Protein AF-A0A2T1F9U5-F1 (afdb_monomer_lite)

Radius of gyration: 25.32 Å; chains: 1; bounding box: 54×62×104 Å

Structure (mmCIF, N/CA/C/O backbone):
data_AF-A0A2T1F9U5-F1
#
_entry.id   AF-A0A2T1F9U5-F1
#
loop_
_atom_site.group_PDB
_atom_site.id
_atom_site.type_symbol
_atom_site.label_atom_id
_atom_site.label_alt_id
_atom_site.label_comp_id
_atom_site.label_asym_id
_atom_site.label_entity_id
_atom_site.label_seq_id
_atom_site.pdbx_PDB_ins_code
_atom_site.Cartn_x
_atom_site.Cartn_y
_atom_site.Cartn_z
_atom_site.occupancy
_atom_site.B_iso_or_equiv
_atom_site.auth_seq_id
_atom_site.auth_comp_id
_atom_site.auth_asym_id
_atom_site.auth_atom_id
_atom_site.pdbx_PDB_model_num
ATOM 1 N N . MET A 1 1 ? 8.114 33.619 -83.289 1.00 42.34 1 MET A N 1
ATOM 2 C CA . MET A 1 1 ? 8.530 32.948 -82.037 1.00 42.34 1 MET A CA 1
ATOM 3 C C . MET A 1 1 ? 7.731 33.560 -80.903 1.00 42.34 1 MET A C 1
ATOM 5 O O . MET A 1 1 ? 7.700 34.779 -80.824 1.00 42.34 1 MET A O 1
ATOM 9 N N . LEU A 1 2 ? 7.035 32.745 -80.107 1.00 37.75 2 LEU A N 1
ATOM 10 C CA . LEU A 1 2 ? 6.284 33.201 -78.929 1.00 37.75 2 LEU A CA 1
ATOM 11 C C . LEU A 1 2 ? 7.230 33.332 -77.724 1.00 37.75 2 LEU A C 1
ATOM 13 O O . LEU A 1 2 ? 8.115 32.490 -77.577 1.00 37.75 2 LEU A O 1
ATOM 17 N N . GLN A 1 3 ? 6.982 34.295 -76.830 1.00 39.53 3 GLN A N 1
ATOM 18 C CA . GLN A 1 3 ? 7.464 34.248 -75.441 1.00 39.53 3 GLN A CA 1
ATOM 19 C C . GLN A 1 3 ? 6.341 34.573 -74.432 1.00 39.53 3 GLN A C 1
ATOM 21 O O . GLN A 1 3 ? 6.018 35.727 -74.173 1.00 39.53 3 GLN A O 1
ATOM 26 N N . GLU A 1 4 ? 5.782 33.494 -73.871 1.00 38.66 4 GLU A N 1
ATOM 27 C CA . GLU A 1 4 ? 5.179 33.347 -72.525 1.00 38.66 4 GLU A CA 1
ATOM 28 C C . GLU A 1 4 ? 6.252 32.606 -71.656 1.00 38.66 4 GLU A C 1
ATOM 30 O O . GLU A 1 4 ? 7.217 32.087 -72.218 1.00 38.66 4 GLU A O 1
ATOM 35 N N . LEU A 1 5 ? 6.217 32.497 -70.320 1.00 40.22 5 LEU A N 1
ATOM 36 C CA . LEU A 1 5 ? 5.102 32.656 -69.387 1.00 40.22 5 LEU A CA 1
ATOM 37 C C . LEU A 1 5 ? 5.359 33.675 -68.253 1.00 40.22 5 LEU A C 1
ATOM 39 O O . LEU A 1 5 ? 6.438 33.687 -67.672 1.00 40.22 5 LEU A O 1
ATOM 43 N N . LYS A 1 6 ? 4.295 34.403 -67.879 1.00 36.16 6 LYS A N 1
ATOM 44 C CA . LYS A 1 6 ? 3.821 34.675 -66.496 1.00 36.16 6 LYS A CA 1
ATOM 45 C C . LYS A 1 6 ? 4.781 35.121 -65.371 1.00 36.16 6 LYS A C 1
ATOM 47 O O . LYS A 1 6 ? 5.701 34.428 -64.948 1.00 36.16 6 LYS A O 1
ATOM 52 N N . THR A 1 7 ? 4.344 36.192 -64.704 1.00 46.19 7 THR A N 1
ATOM 53 C CA . THR A 1 7 ? 4.538 36.466 -63.270 1.00 46.19 7 THR A CA 1
ATOM 54 C C . THR A 1 7 ? 4.325 35.224 -62.393 1.00 46.19 7 THR A C 1
ATOM 56 O O . THR A 1 7 ? 3.292 34.560 -62.482 1.00 46.19 7 THR A O 1
ATOM 59 N N . ILE A 1 8 ? 5.258 34.965 -61.472 1.00 44.09 8 ILE A N 1
ATOM 60 C CA . ILE A 1 8 ? 5.119 33.945 -60.423 1.00 44.09 8 ILE A CA 1
ATOM 61 C C . ILE A 1 8 ? 4.819 34.653 -59.098 1.00 44.09 8 ILE A C 1
ATOM 63 O O . ILE A 1 8 ? 5.684 35.321 -58.534 1.00 44.09 8 ILE A O 1
ATOM 67 N N . SER A 1 9 ? 3.596 34.502 -58.586 1.00 42.81 9 SER A N 1
ATOM 68 C CA . SER A 1 9 ? 3.258 34.914 -57.220 1.00 42.81 9 SER A CA 1
ATOM 69 C C . SER A 1 9 ? 3.804 33.900 -56.218 1.00 42.81 9 SER A C 1
ATOM 71 O O . SER A 1 9 ? 3.461 32.719 -56.269 1.00 42.81 9 SER A O 1
ATOM 73 N N . LEU A 1 10 ? 4.628 34.366 -55.278 1.00 38.31 10 LEU A N 1
ATOM 74 C CA . LEU A 1 10 ? 5.152 33.541 -54.194 1.00 38.31 10 LEU A CA 1
ATOM 75 C C . LEU A 1 10 ? 4.065 33.344 -53.120 1.00 38.31 10 LEU A C 1
ATOM 77 O O . LEU A 1 10 ? 3.792 34.242 -52.327 1.00 38.31 10 LEU A O 1
ATOM 81 N N . ALA A 1 11 ? 3.423 32.175 -53.108 1.00 42.47 11 ALA A N 1
ATOM 82 C CA . ALA A 1 11 ? 2.457 31.802 -52.076 1.00 42.47 11 ALA A CA 1
ATOM 83 C C . ALA A 1 11 ? 3.173 31.126 -50.896 1.00 42.47 11 ALA A C 1
ATOM 85 O O . ALA A 1 11 ? 3.460 29.929 -50.924 1.00 42.47 11 ALA A O 1
ATOM 86 N N . THR A 1 12 ? 3.471 31.895 -49.848 1.00 43.56 12 THR A N 1
ATOM 87 C CA . THR A 1 12 ? 4.127 31.388 -48.635 1.00 43.56 12 THR A CA 1
ATOM 88 C C . THR A 1 12 ? 3.146 30.573 -47.785 1.00 43.56 12 THR A C 1
ATOM 90 O O . THR A 1 12 ? 2.440 31.125 -46.942 1.00 43.56 12 THR A O 1
ATOM 93 N N . LEU A 1 13 ? 3.096 29.249 -47.973 1.00 40.28 13 LEU A N 1
ATOM 94 C CA . LEU A 1 13 ? 2.374 28.364 -47.052 1.00 40.28 13 LEU A CA 1
ATOM 95 C C . LEU A 1 13 ? 3.139 28.243 -45.723 1.00 40.28 13 LEU A C 1
ATOM 97 O O . LEU A 1 13 ? 4.095 27.475 -45.613 1.00 40.28 13 LEU A O 1
ATOM 101 N N . LEU A 1 14 ? 2.672 28.946 -44.686 1.00 41.50 14 LEU A N 1
ATOM 102 C CA . LEU A 1 14 ? 2.988 28.575 -43.305 1.00 41.50 14 LEU A CA 1
ATOM 103 C C . LEU A 1 14 ? 2.252 27.273 -42.965 1.00 41.50 14 LEU A C 1
ATOM 105 O O . LEU A 1 14 ? 1.075 27.283 -42.603 1.00 41.50 14 LEU A O 1
ATOM 109 N N . VAL A 1 15 ? 2.958 26.146 -43.036 1.00 40.22 15 VAL A N 1
ATOM 110 C CA . VAL A 1 15 ? 2.495 24.904 -42.412 1.00 40.22 15 VAL A CA 1
ATOM 111 C C . VAL A 1 15 ? 2.726 25.027 -40.907 1.00 40.22 15 VAL A C 1
ATOM 113 O O . VAL A 1 15 ? 3.800 24.716 -40.394 1.00 40.22 15 VAL A O 1
ATOM 116 N N . LEU A 1 16 ? 1.704 25.506 -40.195 1.00 43.38 16 LEU A N 1
ATOM 117 C CA . LEU A 1 16 ? 1.619 25.426 -38.737 1.00 43.38 16 LEU A CA 1
ATOM 118 C C . LEU A 1 16 ? 1.522 23.950 -38.334 1.00 43.38 16 LEU A C 1
ATOM 120 O O . LEU A 1 16 ? 0.437 23.381 -38.235 1.00 43.38 16 LEU A O 1
ATOM 124 N N . GLY A 1 17 ? 2.681 23.322 -38.132 1.00 40.28 17 GLY A N 1
ATOM 125 C CA . GLY A 1 17 ? 2.773 21.965 -37.612 1.00 40.28 17 GLY A CA 1
ATOM 126 C C . GLY A 1 17 ? 2.166 21.900 -36.216 1.00 40.28 17 GLY A C 1
ATOM 127 O O . GLY A 1 17 ? 2.768 22.362 -35.248 1.00 40.28 17 GLY A O 1
ATOM 128 N N . THR A 1 18 ? 0.974 21.317 -36.103 1.00 45.97 18 THR A N 1
ATOM 129 C CA . THR A 1 18 ? 0.345 21.029 -34.815 1.00 45.97 18 THR A CA 1
ATOM 130 C C . THR A 1 18 ? 1.182 19.988 -34.082 1.00 45.97 18 THR A C 1
ATOM 132 O O . THR A 1 18 ? 1.094 18.795 -34.376 1.00 45.97 18 THR A O 1
ATOM 135 N N . ALA A 1 19 ? 2.001 20.432 -33.130 1.00 40.56 19 ALA A N 1
ATOM 136 C CA . ALA A 1 19 ? 2.727 19.539 -32.242 1.00 40.56 19 ALA A CA 1
ATOM 137 C C . ALA A 1 19 ? 1.722 18.769 -31.371 1.00 40.56 19 ALA A C 1
ATOM 139 O O . ALA A 1 19 ? 1.223 19.278 -30.367 1.00 40.56 19 ALA A O 1
ATOM 140 N N . THR A 1 20 ? 1.408 17.534 -31.760 1.00 38.84 20 THR A N 1
ATOM 141 C CA . THR A 1 20 ? 0.615 16.615 -30.943 1.00 38.84 20 THR A CA 1
ATOM 142 C C . THR A 1 20 ? 1.448 16.190 -29.737 1.00 38.84 20 THR A C 1
ATOM 144 O O . THR A 1 20 ? 2.207 15.220 -29.802 1.00 38.84 20 THR A O 1
ATOM 147 N N . VAL A 1 21 ? 1.326 16.926 -28.630 1.00 41.84 21 VAL A N 1
ATOM 148 C CA . VAL A 1 21 ? 1.941 16.566 -27.347 1.00 41.84 21 VAL A CA 1
ATOM 149 C C . VAL A 1 21 ? 1.193 15.363 -26.767 1.00 41.84 21 VAL A C 1
ATOM 151 O O . VAL A 1 21 ? 0.261 15.494 -25.983 1.00 41.84 21 VAL A O 1
ATOM 154 N N . GLY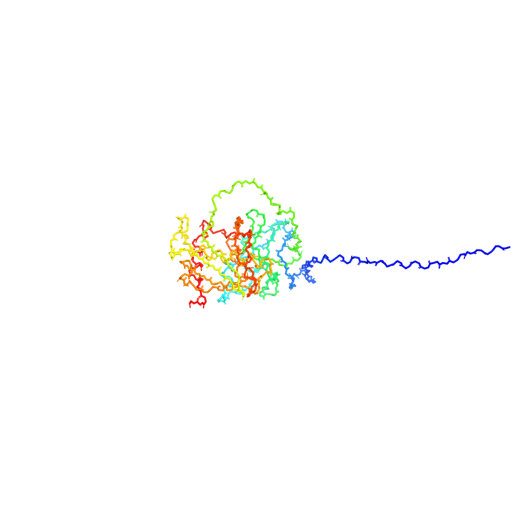 A 1 22 ? 1.607 14.175 -27.202 1.00 37.28 22 GLY A N 1
ATOM 155 C CA . GLY A 1 22 ? 1.119 12.873 -26.750 1.00 37.28 22 GLY A CA 1
ATOM 156 C C . GLY A 1 22 ? 2.271 11.997 -26.266 1.00 37.28 22 GLY A C 1
ATOM 157 O O . GLY A 1 22 ? 2.436 10.878 -26.740 1.00 37.28 22 GLY A O 1
ATOM 158 N N . SER A 1 23 ? 3.113 12.524 -25.372 1.00 36.16 23 SER A N 1
ATOM 159 C CA . SER A 1 23 ? 4.259 11.781 -24.836 1.00 36.16 23 SER A CA 1
ATOM 160 C C . SER A 1 23 ? 3.805 10.780 -23.770 1.00 36.16 23 SER A C 1
ATOM 162 O O . SER A 1 23 ? 3.771 11.084 -22.579 1.00 36.16 23 SER A O 1
ATOM 164 N N . THR A 1 24 ? 3.443 9.567 -24.193 1.00 54.53 24 THR A N 1
ATOM 165 C CA . THR A 1 24 ? 3.377 8.419 -23.280 1.00 54.53 24 THR A CA 1
ATOM 166 C C . THR A 1 24 ? 4.788 8.090 -22.805 1.00 54.53 24 THR A C 1
ATOM 168 O O . THR A 1 24 ? 5.680 7.927 -23.641 1.00 54.53 24 THR A O 1
ATOM 171 N N . ALA A 1 25 ? 4.996 7.954 -21.493 1.00 57.97 25 ALA A N 1
ATOM 172 C CA . ALA A 1 25 ? 6.306 7.606 -20.945 1.00 57.97 25 ALA A CA 1
ATOM 173 C C . ALA A 1 25 ? 6.863 6.321 -21.608 1.00 57.97 25 ALA A C 1
ATOM 175 O O . ALA A 1 25 ? 6.117 5.346 -21.770 1.00 57.97 25 ALA A O 1
ATOM 176 N N . PRO A 1 26 ? 8.147 6.305 -22.020 1.00 70.62 26 PRO A N 1
ATOM 177 C CA . PRO A 1 26 ? 8.728 5.161 -22.710 1.00 70.62 26 PRO A CA 1
ATOM 178 C C . PRO A 1 26 ? 8.803 3.947 -21.778 1.00 70.62 26 PRO A C 1
ATOM 180 O O . PRO A 1 26 ? 9.202 4.061 -20.618 1.00 70.62 26 PRO A O 1
ATOM 183 N N . LEU A 1 27 ? 8.443 2.771 -22.302 1.00 81.19 27 LEU A N 1
ATOM 184 C CA . LEU A 1 27 ? 8.530 1.518 -21.552 1.00 81.19 27 LEU A CA 1
ATOM 185 C C . LEU A 1 27 ? 9.993 1.199 -21.175 1.00 81.19 27 LEU A C 1
ATOM 187 O O . LEU A 1 27 ? 10.905 1.502 -21.954 1.00 81.19 27 LEU A O 1
ATOM 191 N N . PRO A 1 28 ? 10.238 0.533 -20.028 1.00 84.25 28 PRO A N 1
ATOM 192 C CA . PRO A 1 28 ? 11.566 0.059 -19.657 1.00 84.25 28 PRO A CA 1
ATOM 193 C C . PRO A 1 28 ? 12.228 -0.748 -20.776 1.00 84.25 28 PRO A C 1
ATOM 195 O O . PRO A 1 28 ? 11.675 -1.729 -21.269 1.00 84.25 28 PRO A O 1
ATOM 198 N N . SER A 1 29 ? 13.446 -0.364 -21.146 1.00 87.50 29 SER A N 1
ATOM 199 C CA . SER A 1 29 ? 14.277 -1.138 -22.070 1.00 87.50 29 SER A CA 1
ATOM 200 C C . SER A 1 29 ? 15.298 -1.971 -21.286 1.00 87.50 29 SER A C 1
ATOM 202 O O . SER A 1 29 ? 15.837 -1.477 -20.288 1.00 87.50 29 SER A O 1
ATOM 204 N N . PRO A 1 30 ? 15.561 -3.227 -21.686 1.00 90.56 30 PRO A N 1
ATOM 205 C CA . PRO A 1 30 ? 16.617 -4.030 -21.086 1.00 90.56 30 PRO A CA 1
ATOM 206 C C . PRO A 1 30 ? 18.002 -3.535 -21.532 1.00 90.56 30 PRO A C 1
ATOM 208 O O . PRO A 1 30 ? 18.137 -2.847 -22.544 1.00 90.56 30 PRO A O 1
ATOM 211 N N . ASN A 1 31 ? 19.045 -3.910 -20.793 1.00 90.00 31 ASN A N 1
ATOM 212 C CA . ASN A 1 31 ? 20.431 -3.762 -21.242 1.00 90.00 31 ASN A CA 1
ATOM 213 C C . ASN A 1 31 ? 20.842 -4.891 -22.216 1.00 90.00 31 ASN A C 1
ATOM 215 O O . ASN A 1 31 ? 20.053 -5.778 -22.543 1.00 90.00 31 ASN A O 1
ATOM 219 N N . ASN A 1 32 ? 22.113 -4.904 -22.630 1.00 93.75 32 ASN A N 1
ATOM 220 C CA . ASN A 1 32 ? 22.674 -5.906 -23.550 1.00 93.75 32 ASN A CA 1
ATOM 221 C C . ASN A 1 32 ? 22.619 -7.358 -23.023 1.00 93.75 32 ASN A C 1
ATOM 223 O O . ASN A 1 32 ? 22.777 -8.293 -23.801 1.00 93.75 32 ASN A O 1
ATOM 227 N N . GLN A 1 33 ? 22.412 -7.559 -21.719 1.00 94.56 33 GLN A N 1
ATOM 228 C CA . GLN A 1 33 ? 22.238 -8.866 -21.077 1.00 94.56 33 GLN A CA 1
ATOM 229 C C . GLN A 1 33 ? 20.752 -9.264 -20.949 1.00 94.56 33 GLN A C 1
ATOM 231 O O . GLN A 1 33 ? 20.429 -10.265 -20.309 1.00 94.56 33 GLN A O 1
ATOM 236 N N . GLY A 1 34 ? 19.833 -8.479 -21.523 1.00 93.12 34 GLY A N 1
ATOM 237 C CA . GLY A 1 34 ? 18.387 -8.645 -21.371 1.00 93.12 34 GLY A CA 1
ATOM 238 C C . GLY A 1 34 ? 17.841 -8.118 -20.040 1.00 93.12 34 GLY A C 1
ATOM 239 O O . GLY A 1 34 ? 16.649 -8.238 -19.775 1.00 93.12 34 GLY A O 1
ATOM 240 N N . ASP A 1 35 ? 18.674 -7.531 -19.181 1.00 92.62 35 ASP A N 1
ATOM 241 C CA . ASP A 1 35 ? 18.293 -7.158 -17.822 1.00 92.62 35 ASP A CA 1
ATOM 242 C C . ASP A 1 35 ? 17.640 -5.779 -17.749 1.00 92.62 35 ASP A C 1
ATOM 244 O O . AS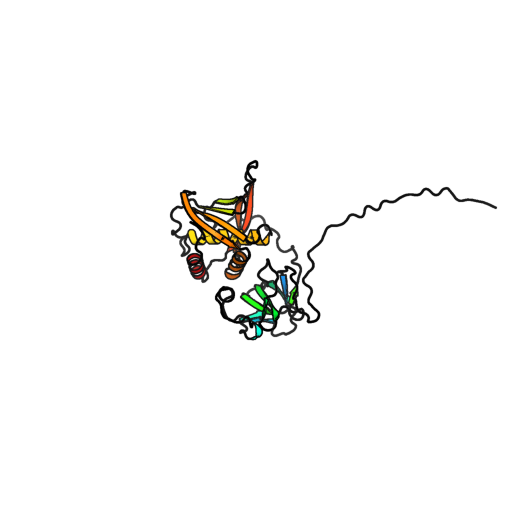P A 1 35 ? 18.217 -4.765 -18.155 1.00 92.62 35 ASP A O 1
ATOM 248 N N . TYR A 1 36 ? 16.454 -5.724 -17.143 1.00 88.56 36 TYR A N 1
ATOM 249 C CA . TYR A 1 36 ? 15.819 -4.465 -16.775 1.00 88.56 36 TYR A CA 1
ATOM 250 C C . TYR A 1 36 ? 16.560 -3.891 -15.564 1.00 88.56 36 TYR A C 1
ATOM 252 O O . TYR A 1 36 ? 16.430 -4.389 -14.454 1.00 88.56 36 TYR A O 1
ATOM 260 N N . ILE A 1 37 ? 17.390 -2.871 -15.792 1.00 78.62 37 ILE A N 1
ATOM 261 C CA . ILE A 1 37 ? 18.200 -2.204 -14.750 1.00 78.62 37 ILE A CA 1
ATOM 262 C C . ILE A 1 37 ? 17.933 -0.698 -14.629 1.00 78.62 37 ILE A C 1
ATOM 264 O O . ILE A 1 37 ? 18.542 -0.029 -13.791 1.00 78.62 37 ILE A O 1
ATOM 268 N N . GLY A 1 38 ? 17.084 -0.153 -15.502 1.00 64.38 38 GLY A N 1
ATOM 269 C CA . GLY A 1 38 ? 16.787 1.275 -15.574 1.00 64.38 38 GLY A CA 1
ATOM 270 C C . GLY A 1 38 ? 15.878 1.759 -14.443 1.00 64.38 38 GLY A C 1
ATOM 271 O O . GLY A 1 38 ? 15.130 0.990 -13.850 1.00 64.38 38 GLY A O 1
ATOM 272 N N . ARG A 1 39 ? 15.899 3.072 -14.187 1.00 56.88 39 ARG A N 1
ATOM 273 C CA . ARG A 1 39 ? 14.998 3.758 -13.239 1.00 56.88 39 ARG A CA 1
ATOM 274 C C . ARG A 1 39 ? 13.668 4.184 -13.886 1.00 56.88 39 ARG A C 1
ATOM 276 O O . ARG A 1 39 ? 13.086 5.189 -13.494 1.00 56.88 39 ARG A O 1
ATOM 283 N N . ALA A 1 40 ? 13.235 3.482 -14.932 1.00 55.41 40 ALA A N 1
ATOM 284 C CA . ALA A 1 40 ? 11.980 3.775 -15.613 1.00 55.41 40 ALA A CA 1
ATOM 285 C C . ALA A 1 40 ? 10.822 3.248 -14.755 1.00 55.41 40 ALA A C 1
ATOM 287 O O . ALA A 1 40 ? 10.625 2.038 -14.658 1.00 55.41 40 ALA A O 1
ATOM 288 N N . TYR A 1 41 ? 10.093 4.163 -14.112 1.00 67.19 41 TYR A N 1
ATOM 289 C CA . TYR A 1 41 ? 8.937 3.858 -13.272 1.00 67.19 41 TYR A CA 1
ATOM 290 C C . TYR A 1 41 ? 7.871 3.122 -14.095 1.00 67.19 41 TYR A C 1
ATOM 292 O O . TYR A 1 41 ? 7.199 3.733 -14.923 1.00 67.19 41 TYR A O 1
ATOM 300 N N . HIS A 1 42 ? 7.733 1.809 -13.894 1.00 76.06 42 HIS A N 1
ATOM 301 C CA . HIS A 1 42 ? 6.783 0.992 -14.644 1.00 76.06 42 HIS A CA 1
ATOM 302 C C . HIS A 1 42 ? 6.235 -0.170 -13.820 1.00 76.06 42 HIS A C 1
ATOM 304 O O . HIS A 1 42 ? 6.998 -0.948 -13.243 1.00 76.06 42 HIS A O 1
ATOM 310 N N . SER A 1 43 ? 4.910 -0.305 -13.810 1.00 76.81 43 SER A N 1
ATOM 311 C CA . SER A 1 43 ? 4.205 -1.246 -12.931 1.00 76.81 43 SER A CA 1
ATOM 312 C C . SER A 1 43 ? 3.625 -2.459 -13.656 1.00 76.81 43 SER A C 1
ATOM 314 O O . SER A 1 43 ? 3.396 -3.471 -13.007 1.00 76.81 43 SER A O 1
ATOM 316 N N . TYR A 1 44 ? 3.386 -2.404 -14.970 1.00 82.38 44 TYR A N 1
ATOM 317 C CA . TYR A 1 44 ? 2.581 -3.413 -15.677 1.00 82.38 44 TYR A CA 1
ATOM 318 C C . TYR A 1 44 ? 3.423 -4.340 -16.549 1.00 82.38 44 TYR A C 1
ATOM 320 O O . TYR A 1 44 ? 4.067 -3.905 -17.504 1.00 82.38 44 TYR A O 1
ATOM 328 N N . TRP A 1 45 ? 3.378 -5.637 -16.271 1.00 88.69 45 TRP A N 1
ATOM 329 C CA . TRP A 1 45 ? 4.256 -6.609 -16.916 1.00 88.69 45 TRP A CA 1
ATOM 330 C C . TRP A 1 45 ? 3.483 -7.836 -17.399 1.00 88.69 45 TRP A C 1
ATOM 332 O O . TRP A 1 45 ? 2.437 -8.194 -16.857 1.00 88.69 45 TRP A O 1
ATOM 342 N N . GLU A 1 46 ? 4.016 -8.485 -18.429 1.00 92.25 46 GLU A N 1
ATOM 343 C CA . GLU A 1 46 ? 3.519 -9.747 -18.976 1.00 92.25 46 GLU A CA 1
ATOM 344 C C . GLU A 1 46 ? 4.656 -10.773 -18.984 1.00 92.25 46 GLU A C 1
ATOM 346 O O . GLU A 1 46 ? 5.777 -10.459 -19.391 1.00 92.25 46 GLU A O 1
ATOM 351 N N . VAL A 1 47 ? 4.379 -11.994 -18.530 1.00 94.94 47 VAL A N 1
ATOM 352 C CA . VAL A 1 47 ? 5.344 -13.100 -18.556 1.00 94.94 47 VAL A CA 1
ATOM 353 C C . VAL A 1 47 ? 5.502 -13.603 -19.986 1.00 94.94 47 VAL A C 1
ATOM 355 O O . VAL A 1 47 ? 4.525 -13.977 -20.634 1.00 94.94 47 VAL A O 1
ATOM 358 N N . VAL A 1 48 ? 6.739 -13.633 -20.473 1.00 96.38 48 VAL A N 1
ATOM 359 C CA . VAL A 1 48 ? 7.109 -14.159 -21.798 1.00 96.38 48 VAL A CA 1
ATOM 360 C C . VAL A 1 48 ? 7.957 -15.426 -21.727 1.00 96.38 48 VAL A C 1
ATOM 362 O O . VAL A 1 48 ? 8.202 -16.016 -22.777 1.00 96.38 48 VAL A O 1
ATOM 365 N N . ASP A 1 49 ? 8.336 -15.852 -20.515 1.00 96.44 49 ASP A N 1
ATOM 366 C CA . ASP A 1 49 ? 9.106 -17.072 -20.244 1.00 96.44 49 ASP A CA 1
ATOM 367 C C . ASP A 1 49 ? 8.591 -18.265 -21.080 1.00 96.44 49 ASP A C 1
ATOM 369 O O . ASP A 1 49 ? 7.410 -18.617 -20.964 1.00 96.44 49 ASP A O 1
ATOM 373 N N . PRO A 1 50 ? 9.433 -18.853 -21.954 1.00 93.62 50 PRO A N 1
ATOM 374 C CA . PRO A 1 50 ? 9.045 -19.967 -22.809 1.00 93.62 50 PRO A CA 1
ATOM 375 C C . PRO A 1 50 ? 9.054 -21.330 -22.095 1.00 93.62 50 PRO A C 1
ATOM 377 O O . PRO A 1 50 ? 8.647 -22.312 -22.716 1.00 93.62 50 PRO A O 1
ATOM 380 N N . ASP A 1 51 ? 9.512 -21.443 -20.838 1.00 95.12 51 ASP A N 1
ATOM 381 C CA . ASP A 1 51 ? 9.468 -22.721 -20.113 1.00 95.12 51 ASP A CA 1
ATOM 382 C C . ASP A 1 51 ? 7.999 -23.140 -19.857 1.00 95.12 51 ASP A C 1
ATOM 384 O O . ASP A 1 51 ? 7.267 -22.431 -19.157 1.00 95.12 51 ASP A O 1
ATOM 388 N N . PRO A 1 52 ? 7.533 -24.312 -20.343 1.00 91.19 52 PRO A N 1
ATOM 389 C CA . PRO A 1 52 ? 6.174 -24.798 -20.076 1.00 91.19 52 PRO A CA 1
ATOM 390 C C . PRO A 1 52 ? 5.877 -25.004 -18.576 1.00 91.19 52 PRO A C 1
ATOM 392 O O . PRO A 1 52 ? 4.713 -24.958 -18.148 1.00 91.19 52 PRO A O 1
ATOM 395 N N . LYS A 1 53 ? 6.905 -25.189 -17.737 1.00 93.25 53 LYS A N 1
ATOM 396 C CA . LYS A 1 53 ? 6.775 -25.230 -16.270 1.00 93.25 53 LYS A CA 1
ATOM 397 C C . LYS A 1 53 ? 6.413 -23.857 -15.698 1.00 93.25 53 LYS A C 1
ATOM 399 O O . LYS A 1 53 ? 5.640 -23.804 -14.738 1.00 93.25 53 LYS A O 1
ATOM 404 N N . GLY A 1 54 ? 6.792 -22.778 -16.374 1.00 91.88 54 GLY A N 1
ATOM 405 C CA . GLY A 1 54 ? 6.481 -21.394 -16.030 1.00 91.88 54 GLY A CA 1
ATOM 406 C C . GLY A 1 54 ? 7.547 -20.727 -15.164 1.00 91.88 54 GLY A C 1
ATOM 407 O O . GLY A 1 54 ? 8.371 -21.379 -14.522 1.00 91.88 54 GLY A O 1
ATOM 408 N N . LEU A 1 55 ? 7.477 -19.400 -15.120 1.00 96.06 55 LEU A N 1
ATOM 409 C CA . LEU A 1 55 ? 8.421 -18.538 -14.428 1.00 96.06 55 LEU A CA 1
ATOM 410 C C . LEU A 1 55 ? 8.326 -18.726 -12.911 1.00 96.06 55 LEU A C 1
ATOM 412 O O . LEU A 1 55 ? 7.292 -18.459 -12.296 1.00 96.06 55 LEU A O 1
ATOM 416 N N . ASN A 1 56 ? 9.430 -19.159 -12.304 1.00 96.88 56 ASN A N 1
ATOM 417 C CA . ASN A 1 56 ? 9.544 -19.370 -10.862 1.00 96.88 56 ASN A CA 1
ATOM 418 C C . ASN A 1 56 ? 9.354 -18.065 -10.071 1.00 96.88 56 ASN A C 1
ATOM 420 O O . ASN A 1 56 ? 10.144 -17.132 -10.225 1.00 96.88 56 ASN A O 1
ATOM 424 N N . CYS A 1 57 ? 8.381 -18.048 -9.158 1.00 94.38 57 CYS A N 1
ATOM 425 C CA . CYS A 1 57 ? 8.142 -16.962 -8.211 1.00 94.38 57 CYS A CA 1
ATOM 426 C C . CYS A 1 57 ? 8.649 -17.372 -6.823 1.00 94.38 57 CYS A C 1
ATOM 428 O O . CYS A 1 57 ? 8.200 -18.368 -6.246 1.00 94.38 57 CYS A O 1
ATOM 430 N N . ARG A 1 58 ? 9.642 -16.642 -6.310 1.00 94.81 58 ARG A N 1
ATOM 431 C CA . ARG A 1 58 ? 10.450 -17.032 -5.148 1.00 94.81 58 ARG A CA 1
ATOM 432 C C . ARG A 1 58 ? 10.262 -16.096 -3.969 1.00 94.81 58 ARG A C 1
ATOM 434 O O . ARG A 1 58 ? 10.226 -14.880 -4.141 1.00 94.81 58 ARG A O 1
ATOM 441 N N . MET A 1 59 ? 10.183 -16.665 -2.774 1.00 89.81 59 MET A N 1
ATOM 442 C CA . MET A 1 59 ? 10.106 -15.910 -1.528 1.00 89.81 59 MET A CA 1
ATOM 443 C C . MET A 1 59 ? 10.559 -16.795 -0.368 1.00 89.81 59 MET A C 1
ATOM 445 O O . MET A 1 59 ? 10.177 -17.958 -0.316 1.00 89.81 59 MET A O 1
ATOM 449 N N . ASN A 1 60 ? 11.375 -16.275 0.547 1.00 85.81 60 ASN A N 1
ATOM 450 C CA . ASN A 1 60 ? 11.836 -17.015 1.729 1.00 85.81 60 ASN A CA 1
ATOM 451 C C . ASN A 1 60 ? 10.989 -16.777 2.991 1.00 85.81 60 ASN A C 1
ATOM 453 O O . ASN A 1 60 ? 11.021 -17.609 3.893 1.00 85.81 60 ASN A O 1
ATOM 457 N N . SER A 1 61 ? 10.270 -15.658 3.067 1.00 79.75 61 SER A N 1
ATOM 458 C CA . SER A 1 61 ? 9.460 -15.253 4.221 1.00 79.75 61 SER A CA 1
ATOM 459 C C . SER A 1 61 ? 8.285 -14.357 3.787 1.00 79.75 61 SER A C 1
ATOM 461 O O . SER A 1 61 ? 7.858 -14.420 2.635 1.00 79.75 61 SER A O 1
ATOM 463 N N . SER A 1 62 ? 7.719 -13.533 4.674 1.00 71.94 62 SER A N 1
ATOM 464 C CA . SER A 1 62 ? 6.754 -12.498 4.261 1.00 71.94 62 SER A CA 1
ATOM 465 C C . SER A 1 62 ? 7.463 -11.282 3.643 1.00 71.94 62 SER A C 1
ATOM 467 O O . SER A 1 62 ? 8.621 -10.998 3.955 1.00 71.94 62 SER A O 1
ATOM 469 N N . PHE A 1 63 ? 6.791 -10.531 2.762 1.00 66.56 63 PHE A N 1
ATOM 470 C CA . PHE A 1 63 ? 7.388 -9.318 2.181 1.00 66.56 63 PHE A CA 1
ATOM 471 C C . PHE A 1 63 ? 7.586 -8.230 3.243 1.00 66.56 63 PHE A C 1
ATOM 473 O O . PHE A 1 63 ? 8.542 -7.461 3.193 1.00 66.56 63 PHE A O 1
ATOM 480 N N . GLU A 1 64 ? 6.713 -8.210 4.244 1.00 62.03 64 GLU A N 1
ATOM 481 C CA . GLU A 1 64 ? 6.797 -7.359 5.423 1.00 62.03 64 GLU A CA 1
ATOM 482 C C . GLU A 1 64 ? 8.049 -7.666 6.252 1.00 62.03 64 GLU A C 1
ATOM 484 O O . GLU A 1 64 ? 8.769 -6.748 6.636 1.00 62.03 64 GLU A O 1
ATOM 489 N N . GLU A 1 65 ? 8.359 -8.947 6.465 1.00 67.44 65 GLU A N 1
ATOM 490 C CA . GLU A 1 65 ? 9.588 -9.382 7.132 1.00 67.44 65 GLU A CA 1
ATOM 491 C C . GLU A 1 65 ? 10.828 -9.073 6.292 1.00 67.44 65 GLU A C 1
ATOM 493 O O . GLU A 1 65 ? 11.793 -8.529 6.826 1.00 67.44 65 GLU A O 1
ATOM 498 N N . PHE A 1 66 ? 10.799 -9.320 4.976 1.00 68.31 66 PHE A N 1
ATOM 499 C CA . PHE A 1 66 ? 11.876 -8.907 4.068 1.00 68.31 66 PHE A CA 1
ATOM 500 C C . PHE A 1 66 ? 12.181 -7.400 4.159 1.00 68.31 66 PHE A C 1
ATOM 502 O O . PHE A 1 66 ? 13.341 -7.001 4.135 1.00 68.31 66 PHE A O 1
ATOM 509 N N . MET A 1 67 ? 11.150 -6.566 4.307 1.00 62.06 67 MET A N 1
ATOM 510 C CA . MET A 1 67 ? 11.273 -5.105 4.290 1.00 62.06 67 MET A CA 1
ATOM 511 C C . MET A 1 67 ? 11.519 -4.467 5.668 1.00 62.06 67 MET A C 1
ATOM 513 O O . MET A 1 67 ? 11.562 -3.235 5.755 1.00 62.06 67 MET A O 1
ATOM 517 N N . ARG A 1 68 ? 11.699 -5.264 6.732 1.00 68.12 68 ARG A N 1
ATOM 518 C CA . ARG A 1 68 ? 12.128 -4.778 8.053 1.00 68.12 68 ARG A CA 1
ATOM 519 C C . ARG A 1 68 ? 13.529 -4.163 7.988 1.00 68.12 68 ARG A C 1
ATOM 521 O O . ARG A 1 68 ? 14.445 -4.751 7.422 1.00 68.12 68 ARG A O 1
ATOM 528 N N . VAL A 1 69 ? 13.704 -3.005 8.629 1.00 55.22 69 VAL A N 1
ATOM 529 C CA . VAL A 1 69 ? 14.988 -2.271 8.686 1.00 55.22 69 VAL A CA 1
ATOM 530 C C . VAL A 1 69 ? 16.089 -3.088 9.371 1.00 55.22 69 VAL A C 1
ATOM 532 O O . VAL A 1 69 ? 17.257 -2.958 9.024 1.00 55.22 69 VAL A O 1
ATOM 535 N N . ASP A 1 70 ? 15.711 -3.944 10.319 1.00 69.69 70 ASP A N 1
ATOM 536 C CA . ASP A 1 70 ? 16.598 -4.810 11.092 1.00 69.69 70 ASP A CA 1
ATOM 537 C C . ASP A 1 70 ? 16.717 -6.239 10.532 1.00 69.69 70 ASP A C 1
ATOM 539 O O . ASP A 1 70 ? 17.276 -7.102 11.205 1.00 69.69 70 ASP A O 1
ATOM 543 N N . ASN A 1 71 ? 16.211 -6.525 9.324 1.00 68.25 71 ASN A N 1
ATOM 544 C CA . ASN A 1 71 ? 16.320 -7.865 8.745 1.00 68.25 71 ASN A CA 1
ATOM 545 C C . ASN A 1 71 ? 17.775 -8.170 8.319 1.00 68.25 71 ASN A C 1
ATOM 547 O O . ASN A 1 71 ? 18.275 -7.541 7.385 1.00 68.25 71 ASN A O 1
ATOM 551 N N . PRO A 1 72 ? 18.452 -9.169 8.923 1.00 67.94 72 PRO A N 1
ATOM 552 C CA . PRO A 1 72 ? 19.822 -9.528 8.560 1.00 67.94 72 PRO A CA 1
ATOM 553 C C . PRO A 1 72 ? 19.908 -10.388 7.288 1.00 67.94 72 PRO A C 1
ATOM 555 O O . PRO A 1 72 ? 21.006 -10.737 6.856 1.00 67.94 72 PRO A O 1
ATOM 558 N N . THR A 1 73 ? 18.774 -10.802 6.712 1.00 71.62 73 THR A N 1
ATOM 559 C CA . THR A 1 73 ? 18.732 -11.814 5.653 1.00 71.62 73 THR A CA 1
ATOM 560 C C . THR A 1 73 ? 19.288 -11.272 4.336 1.00 71.62 73 THR A C 1
ATOM 562 O O . THR A 1 73 ? 18.699 -10.354 3.759 1.00 71.62 73 THR A O 1
ATOM 565 N N . PRO A 1 74 ? 20.359 -11.868 3.776 1.00 77.31 74 PRO A N 1
ATOM 566 C CA . PRO A 1 74 ? 20.871 -11.463 2.476 1.00 77.31 74 PRO A CA 1
ATOM 567 C C . PRO A 1 74 ? 19.811 -11.658 1.389 1.00 77.31 74 PRO A C 1
ATOM 569 O O . PRO A 1 74 ? 19.213 -12.732 1.269 1.00 77.31 74 PRO A O 1
ATOM 572 N N . PHE A 1 75 ? 19.613 -10.637 0.555 1.00 81.81 75 PHE A N 1
ATOM 573 C CA . PHE A 1 75 ? 18.669 -10.675 -0.561 1.00 81.81 75 PHE A CA 1
ATOM 574 C C . PHE A 1 75 ? 19.208 -11.551 -1.708 1.00 81.81 75 PHE A C 1
ATOM 576 O O . PHE A 1 75 ? 19.672 -11.068 -2.735 1.00 81.81 75 PHE A O 1
ATOM 583 N N . ASN A 1 76 ? 19.205 -12.868 -1.507 1.00 88.94 76 ASN A N 1
ATOM 584 C CA . ASN A 1 76 ? 19.691 -13.878 -2.448 1.00 88.94 76 ASN A CA 1
ATOM 585 C C . ASN A 1 76 ? 18.512 -14.680 -3.023 1.00 88.94 76 ASN A C 1
ATOM 587 O O . ASN A 1 76 ? 18.369 -15.882 -2.787 1.00 88.94 76 ASN A O 1
ATOM 591 N N . VAL A 1 77 ? 17.654 -13.982 -3.771 1.00 89.00 77 VAL A N 1
ATOM 592 C CA . VAL A 1 77 ? 16.364 -14.486 -4.280 1.00 89.00 77 VAL A CA 1
ATOM 593 C C . VAL A 1 77 ? 16.482 -15.801 -5.048 1.00 89.00 77 VAL A C 1
ATOM 595 O O . VAL A 1 77 ? 15.591 -16.642 -4.992 1.00 89.00 77 VAL A O 1
ATOM 598 N N . PHE A 1 78 ? 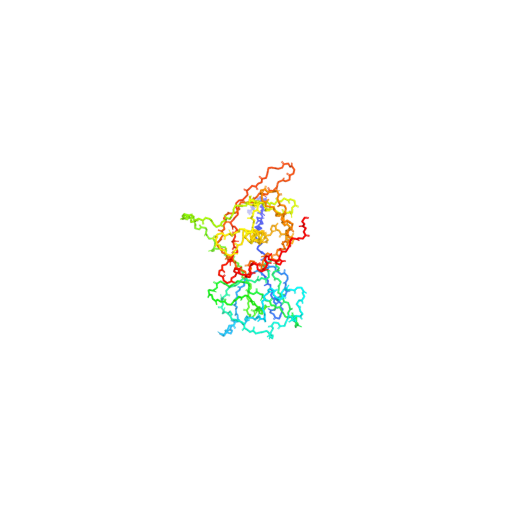17.590 -16.016 -5.752 1.00 90.56 78 PHE A N 1
ATOM 599 C CA . PHE A 1 78 ? 17.814 -17.229 -6.537 1.00 90.56 78 PHE A CA 1
ATOM 600 C C . PHE A 1 78 ? 17.831 -18.507 -5.693 1.00 90.56 78 PHE A C 1
ATOM 602 O O . PHE A 1 78 ? 17.328 -19.537 -6.139 1.00 90.56 78 PHE A O 1
ATOM 609 N N . ASN A 1 79 ? 18.350 -18.414 -4.466 1.00 91.31 79 ASN A N 1
ATOM 610 C CA . ASN A 1 79 ? 18.414 -19.523 -3.518 1.00 91.31 79 ASN A CA 1
ATOM 611 C C . ASN A 1 79 ? 17.156 -19.625 -2.636 1.00 91.31 79 ASN A C 1
ATOM 613 O O . ASN A 1 79 ? 17.051 -20.547 -1.831 1.00 91.31 79 ASN A O 1
ATOM 617 N N . TRP A 1 80 ? 16.201 -18.699 -2.761 1.00 92.62 80 TRP A N 1
ATOM 618 C CA . TRP A 1 80 ? 14.935 -18.760 -2.030 1.00 92.62 80 TRP A CA 1
ATOM 619 C C . TRP A 1 80 ? 13.998 -19.821 -2.627 1.00 92.62 80 TRP A C 1
ATOM 621 O O . TRP A 1 80 ? 14.044 -20.064 -3.843 1.00 92.62 80 TRP A O 1
ATOM 631 N N . PRO A 1 81 ? 13.134 -20.451 -1.809 1.00 94.19 81 PRO A N 1
ATOM 632 C CA . PRO A 1 81 ? 12.204 -21.456 -2.299 1.00 94.19 81 PRO A CA 1
ATOM 633 C C . PRO A 1 81 ? 11.207 -20.853 -3.294 1.00 94.19 81 PRO A C 1
ATOM 635 O O . PRO A 1 81 ? 10.847 -19.674 -3.232 1.00 94.19 81 PRO A O 1
ATOM 638 N N . VAL A 1 82 ? 10.777 -21.683 -4.243 1.00 94.81 82 VAL A N 1
ATOM 639 C CA . VAL A 1 82 ? 9.722 -21.344 -5.201 1.00 94.81 82 VAL A CA 1
ATOM 640 C C . VAL A 1 82 ? 8.386 -21.530 -4.489 1.00 94.81 82 VAL A C 1
ATOM 642 O O . VAL A 1 82 ? 8.044 -22.655 -4.134 1.00 94.81 82 VAL A O 1
ATOM 645 N N . ILE A 1 83 ? 7.644 -20.442 -4.277 1.00 91.19 83 ILE A N 1
ATOM 646 C CA . ILE A 1 83 ? 6.321 -20.485 -3.627 1.00 91.19 83 ILE A CA 1
ATOM 647 C C . ILE A 1 83 ? 5.167 -20.536 -4.638 1.00 91.19 83 ILE A C 1
ATOM 649 O O . ILE A 1 83 ? 4.014 -20.731 -4.266 1.00 91.19 83 ILE A O 1
ATOM 653 N N . GLY A 1 84 ? 5.471 -20.367 -5.925 1.00 92.69 84 GLY A N 1
ATOM 654 C CA . GLY A 1 84 ? 4.515 -20.485 -7.017 1.00 92.69 84 GLY A CA 1
ATOM 655 C C . GLY A 1 84 ? 5.170 -20.251 -8.376 1.00 92.69 84 GLY A C 1
ATOM 656 O O . GLY A 1 84 ? 6.359 -19.942 -8.466 1.00 92.69 84 GLY A O 1
ATOM 657 N N . VAL A 1 85 ? 4.388 -20.382 -9.444 1.00 94.25 85 VAL A N 1
ATOM 658 C CA . VAL A 1 85 ? 4.832 -20.129 -10.822 1.00 94.25 85 VAL A CA 1
ATOM 659 C C . VAL A 1 85 ? 3.868 -19.190 -11.533 1.00 94.25 85 VAL A C 1
ATOM 661 O O . VAL A 1 85 ? 2.663 -19.222 -11.274 1.00 94.25 85 VAL A O 1
ATOM 664 N N . LEU A 1 86 ? 4.393 -18.377 -12.448 1.00 93.19 86 LEU A N 1
ATOM 665 C CA . LEU A 1 86 ? 3.588 -17.613 -13.395 1.00 93.19 86 LEU A CA 1
ATOM 666 C C . LEU A 1 86 ? 3.687 -18.263 -14.778 1.00 93.19 86 LEU A C 1
ATOM 668 O O . LEU A 1 86 ? 4.751 -18.720 -15.193 1.00 93.19 86 LEU A O 1
ATOM 672 N N . LYS A 1 87 ? 2.573 -18.323 -15.504 1.00 94.06 87 LYS A N 1
ATOM 673 C CA . LYS A 1 87 ? 2.519 -18.899 -16.858 1.00 94.06 87 LYS A CA 1
ATOM 674 C C . LYS A 1 87 ? 2.711 -17.828 -17.929 1.00 94.06 87 LYS A C 1
ATOM 676 O O . LYS A 1 87 ? 2.372 -16.667 -17.714 1.00 94.06 87 LYS A O 1
ATOM 681 N N . GLN A 1 88 ? 3.223 -18.231 -19.091 1.00 94.25 88 GLN A N 1
ATOM 682 C CA . GLN A 1 88 ? 3.374 -17.355 -20.252 1.00 94.25 88 GLN A CA 1
ATOM 683 C C . GLN A 1 88 ? 2.043 -16.655 -20.590 1.00 94.25 88 GLN A C 1
ATOM 685 O O . GLN A 1 88 ? 0.971 -17.255 -20.500 1.00 94.25 88 GLN A O 1
ATOM 690 N N . GLY A 1 89 ? 2.102 -15.365 -20.919 1.00 88.50 89 GLY A N 1
ATOM 691 C CA . GLY A 1 89 ? 0.935 -14.512 -21.150 1.00 88.50 89 GLY A CA 1
ATOM 692 C C . GLY A 1 89 ? 0.225 -14.012 -19.884 1.00 88.50 89 GLY A C 1
ATOM 693 O O . GLY A 1 89 ? -0.637 -13.139 -19.994 1.00 88.50 89 GLY A O 1
ATOM 694 N N . GLN A 1 90 ? 0.569 -14.492 -18.678 1.00 89.88 90 GLN A N 1
ATOM 695 C CA . GLN A 1 90 ? 0.020 -13.911 -17.449 1.00 89.88 90 GLN A CA 1
ATOM 696 C C . GLN A 1 90 ? 0.524 -12.484 -17.248 1.00 89.88 90 GLN A C 1
ATOM 698 O O . GLN A 1 90 ? 1.706 -12.183 -17.427 1.00 89.88 90 GLN A O 1
ATOM 703 N N . ARG A 1 91 ? -0.399 -11.616 -16.834 1.00 88.88 91 ARG A N 1
ATOM 704 C CA . ARG A 1 91 ? -0.149 -10.204 -16.553 1.00 88.88 91 ARG A CA 1
ATOM 705 C C . ARG A 1 91 ? -0.187 -9.948 -15.058 1.00 88.88 91 ARG A C 1
ATOM 707 O O . ARG A 1 91 ? -1.037 -10.497 -14.354 1.00 88.88 91 ARG A O 1
ATOM 714 N N . PHE A 1 92 ? 0.705 -9.086 -14.597 1.00 83.06 92 PHE A N 1
ATOM 715 C CA . PHE A 1 92 ? 0.841 -8.752 -13.188 1.00 83.06 92 PHE A CA 1
ATOM 716 C C . PHE A 1 92 ? 1.296 -7.303 -12.989 1.00 83.06 92 PHE A C 1
ATOM 718 O O . PHE A 1 92 ? 1.855 -6.670 -13.889 1.00 83.06 92 PHE A O 1
ATOM 725 N N . GLU A 1 93 ? 1.056 -6.801 -11.782 1.00 81.12 93 GLU A N 1
ATOM 726 C CA . GLU A 1 93 ? 1.562 -5.523 -11.295 1.00 81.12 93 GLU A CA 1
ATOM 727 C C . GLU A 1 93 ? 2.817 -5.769 -10.442 1.00 81.12 93 GLU A C 1
ATOM 729 O O . GLU A 1 93 ? 2.787 -6.537 -9.470 1.00 81.12 93 GLU A O 1
ATOM 734 N N . SER A 1 94 ? 3.932 -5.128 -10.800 1.00 77.94 94 SER A N 1
ATOM 735 C CA . SER A 1 94 ? 5.163 -5.145 -10.011 1.00 77.94 94 SER A CA 1
ATOM 736 C C . SER A 1 94 ? 5.164 -4.022 -8.978 1.00 77.94 94 SER A C 1
ATOM 738 O O . SER A 1 94 ? 4.962 -2.862 -9.338 1.00 77.94 94 SER A O 1
ATOM 740 N N . PHE A 1 95 ? 5.470 -4.337 -7.722 1.00 65.62 95 PHE A N 1
ATOM 741 C CA . PHE A 1 95 ? 5.544 -3.347 -6.644 1.00 65.62 95 PHE A CA 1
ATOM 742 C C . PHE A 1 95 ? 6.988 -3.123 -6.156 1.00 65.62 95 PHE A C 1
ATOM 744 O O . PHE A 1 95 ? 7.812 -4.030 -6.264 1.00 65.62 95 PHE A O 1
ATOM 751 N N . PRO A 1 96 ? 7.315 -1.941 -5.592 1.00 50.47 96 PRO A N 1
ATOM 752 C CA . PRO A 1 96 ? 6.434 -0.790 -5.368 1.00 50.47 96 PRO A CA 1
ATOM 753 C C . PRO A 1 96 ? 6.133 0.010 -6.649 1.00 50.47 96 PRO A C 1
ATOM 755 O O . PRO A 1 96 ? 7.043 0.489 -7.330 1.00 50.47 96 PRO A O 1
ATOM 758 N N . GLY A 1 97 ? 4.838 0.225 -6.915 1.00 43.88 97 GLY A N 1
ATOM 759 C CA . GLY A 1 97 ? 4.319 0.892 -8.122 1.00 43.88 97 GLY A CA 1
ATOM 760 C C . GLY A 1 97 ? 4.684 2.374 -8.288 1.00 43.88 97 GLY A C 1
ATOM 761 O O . GLY A 1 97 ? 4.416 2.951 -9.332 1.00 43.88 97 GLY A O 1
ATOM 762 N N . ASN A 1 98 ? 5.352 2.974 -7.296 1.00 36.47 98 ASN A N 1
ATOM 763 C CA . ASN A 1 98 ? 5.868 4.350 -7.342 1.00 36.47 98 ASN A CA 1
ATOM 764 C C . ASN A 1 98 ? 7.401 4.404 -7.444 1.00 36.47 98 ASN A C 1
ATOM 766 O O . ASN A 1 98 ? 7.987 5.470 -7.299 1.00 36.47 98 ASN A O 1
ATOM 770 N N . ALA A 1 99 ? 8.063 3.261 -7.653 1.00 36.56 99 ALA A N 1
ATOM 771 C CA . ALA A 1 99 ? 9.495 3.209 -7.938 1.00 36.56 99 ALA A CA 1
ATOM 772 C C . ALA A 1 99 ? 9.791 2.530 -9.281 1.00 36.56 99 ALA A C 1
ATOM 774 O O . ALA A 1 99 ? 10.707 2.950 -9.978 1.00 36.56 99 ALA A O 1
ATOM 775 N N . GLY A 1 100 ? 9.074 1.451 -9.631 1.00 45.91 100 GLY A N 1
ATOM 776 C CA . GLY A 1 100 ? 9.414 0.618 -10.799 1.00 45.91 100 GLY A CA 1
ATOM 777 C C . GLY A 1 100 ? 10.847 0.060 -10.769 1.00 45.91 100 GLY A C 1
ATOM 778 O O . GLY A 1 100 ? 11.348 -0.432 -11.776 1.00 45.91 100 GLY A O 1
ATOM 779 N N . VAL A 1 101 ? 11.531 0.166 -9.624 1.00 58.81 101 VAL A N 1
ATOM 780 C CA . VAL A 1 101 ? 12.930 -0.219 -9.466 1.00 58.81 101 VAL A CA 1
ATOM 781 C C . VAL A 1 101 ? 12.994 -1.722 -9.290 1.00 58.81 101 VAL A C 1
ATOM 783 O O . VAL A 1 101 ? 12.437 -2.284 -8.348 1.00 58.81 101 VAL A O 1
ATOM 786 N N . THR A 1 102 ? 13.750 -2.366 -10.166 1.00 73.19 102 THR A N 1
ATOM 787 C CA . THR A 1 102 ? 14.134 -3.757 -9.987 1.00 73.19 102 THR A CA 1
ATOM 788 C C . THR A 1 102 ? 15.071 -3.909 -8.793 1.00 73.19 102 THR A C 1
ATOM 790 O O . THR A 1 102 ? 16.114 -3.251 -8.722 1.00 73.19 102 THR A O 1
ATOM 793 N N . PHE A 1 103 ? 14.745 -4.816 -7.883 1.00 79.38 103 PHE A N 1
ATOM 794 C CA . PHE A 1 103 ? 15.569 -5.123 -6.720 1.00 79.38 103 PHE A CA 1
ATOM 795 C C . PHE A 1 103 ? 16.801 -5.922 -7.157 1.00 79.38 103 PHE A C 1
ATOM 797 O O . PHE A 1 103 ? 16.663 -6.880 -7.915 1.00 79.38 103 PHE A O 1
ATOM 804 N N . ARG A 1 104 ? 18.002 -5.562 -6.694 1.00 84.75 104 ARG A N 1
ATOM 805 C CA . ARG A 1 104 ? 19.242 -6.276 -7.046 1.00 84.75 104 ARG A CA 1
ATOM 806 C C . ARG A 1 104 ? 19.600 -7.301 -5.986 1.00 84.75 104 ARG A C 1
ATOM 808 O O . ARG A 1 104 ? 19.819 -6.903 -4.848 1.00 84.75 104 ARG A O 1
ATOM 815 N N . ASP A 1 105 ? 19.689 -8.575 -6.368 1.00 88.12 105 ASP A N 1
ATOM 816 C CA . ASP A 1 105 ? 20.162 -9.630 -5.464 1.00 88.12 105 ASP A CA 1
ATOM 817 C C . ASP A 1 105 ? 21.646 -9.467 -5.086 1.00 88.12 105 ASP A C 1
ATOM 819 O O . ASP A 1 105 ? 22.353 -8.598 -5.602 1.00 88.12 105 ASP A O 1
ATOM 823 N N . THR A 1 106 ? 22.150 -10.331 -4.202 1.00 88.00 106 THR A N 1
ATOM 824 C CA . THR A 1 106 ? 23.571 -10.376 -3.802 1.00 88.00 106 THR A CA 1
ATOM 825 C C . THR A 1 106 ? 24.557 -10.621 -4.955 1.00 88.00 106 THR A C 1
ATOM 827 O O . THR A 1 106 ? 25.762 -10.504 -4.750 1.00 88.00 106 THR A O 1
ATOM 830 N N . ARG A 1 107 ? 24.080 -10.940 -6.166 1.00 90.50 107 ARG A N 1
ATOM 831 C CA . ARG A 1 107 ? 24.871 -11.085 -7.402 1.00 90.50 107 ARG A CA 1
ATOM 832 C C . ARG A 1 107 ? 24.673 -9.891 -8.350 1.00 90.50 107 ARG A C 1
ATOM 834 O O . ARG A 1 107 ? 25.128 -9.922 -9.489 1.00 90.50 107 ARG A O 1
ATOM 841 N N . GLY A 1 108 ? 23.970 -8.850 -7.902 1.00 87.62 108 GLY A N 1
ATOM 842 C CA . GLY A 1 108 ? 23.646 -7.643 -8.660 1.00 87.62 108 GLY A CA 1
ATOM 843 C C . GLY A 1 108 ? 22.494 -7.795 -9.658 1.00 87.62 108 GLY A C 1
ATOM 844 O O . GLY A 1 108 ? 22.167 -6.813 -10.336 1.00 87.62 108 GLY A O 1
ATOM 845 N N . LEU A 1 109 ? 21.872 -8.976 -9.762 1.00 91.00 109 LEU A N 1
ATOM 846 C CA . LEU A 1 109 ? 20.877 -9.272 -10.793 1.00 91.00 109 LEU A CA 1
ATOM 847 C C . LEU A 1 109 ? 19.497 -8.699 -10.426 1.00 91.00 109 LEU A C 1
ATOM 849 O O . LEU A 1 109 ? 19.103 -8.801 -9.264 1.00 91.00 109 LEU A O 1
ATOM 853 N N . PRO A 1 110 ? 18.753 -8.112 -11.382 1.00 90.06 110 PRO A N 1
ATOM 854 C CA . PRO A 1 110 ? 17.483 -7.448 -11.106 1.00 90.06 110 PRO A CA 1
ATOM 855 C C . PRO A 1 110 ? 16.274 -8.401 -11.018 1.00 90.06 110 PRO A C 1
ATOM 857 O O . PRO A 1 110 ? 16.117 -9.324 -11.827 1.00 90.06 110 PRO A O 1
ATOM 860 N N . TRP A 1 111 ? 15.383 -8.118 -10.065 1.00 90.62 111 TRP A N 1
ATOM 861 C CA . TRP A 1 111 ? 14.153 -8.853 -9.744 1.00 90.62 111 TRP A CA 1
ATOM 862 C C . TRP A 1 111 ? 12.944 -7.910 -9.629 1.00 90.62 111 TRP A C 1
ATOM 864 O O . TRP A 1 111 ? 13.072 -6.784 -9.148 1.00 90.62 111 TRP A O 1
ATOM 874 N N . LEU A 1 112 ? 11.763 -8.381 -10.038 1.00 88.12 112 LEU A N 1
ATOM 875 C CA . LEU A 1 112 ? 10.470 -7.719 -9.822 1.00 88.12 112 LEU A CA 1
ATOM 876 C C . LEU A 1 112 ? 9.722 -8.435 -8.698 1.00 88.12 112 LEU A C 1
ATOM 878 O O . LEU A 1 112 ? 9.688 -9.663 -8.687 1.00 88.12 112 LEU A O 1
ATOM 882 N N . PHE A 1 113 ? 9.080 -7.690 -7.799 1.00 85.94 113 PHE A N 1
ATOM 883 C CA . PHE A 1 113 ? 8.144 -8.256 -6.828 1.00 85.94 113 PHE A CA 1
ATOM 884 C C . PHE A 1 113 ? 6.724 -8.252 -7.403 1.00 85.94 113 PHE A C 1
ATOM 886 O O . PHE A 1 113 ? 6.184 -7.190 -7.713 1.00 85.94 113 PHE A O 1
ATOM 893 N N . VAL A 1 114 ? 6.119 -9.430 -7.549 1.00 86.81 114 VAL A N 1
ATOM 894 C CA . VAL A 1 114 ? 4.755 -9.628 -8.058 1.00 86.81 114 VAL A CA 1
ATOM 895 C C . VAL A 1 114 ? 3.761 -9.274 -6.952 1.00 86.81 114 VAL A C 1
ATOM 897 O O . VAL A 1 114 ? 3.445 -10.113 -6.113 1.00 86.81 114 VAL A O 1
ATOM 900 N N . GLY A 1 115 ? 3.272 -8.033 -6.926 1.00 73.31 115 GLY A N 1
ATOM 901 C CA . GLY A 1 115 ? 2.337 -7.586 -5.885 1.00 73.31 115 GLY A CA 1
ATOM 902 C C . GLY A 1 115 ? 0.893 -8.019 -6.142 1.00 73.31 115 GLY A C 1
ATOM 903 O O . GLY A 1 115 ? 0.170 -8.316 -5.195 1.00 73.31 115 GLY A O 1
ATOM 904 N N . LYS A 1 116 ? 0.481 -8.093 -7.413 1.00 71.38 116 LYS A N 1
ATOM 905 C CA . LYS A 1 116 ? -0.869 -8.507 -7.823 1.00 71.38 116 LYS A CA 1
ATOM 906 C C . LYS A 1 116 ? -0.830 -9.209 -9.173 1.00 71.38 116 LYS A C 1
ATOM 908 O O . LYS A 1 116 ? -0.220 -8.708 -10.114 1.00 71.38 116 LYS A O 1
ATOM 913 N N . ASN A 1 117 ? -1.506 -10.347 -9.279 1.00 74.19 117 ASN A N 1
ATOM 914 C CA . ASN A 1 117 ? -1.669 -11.094 -10.525 1.00 74.19 117 ASN A CA 1
ATOM 915 C C . ASN A 1 117 ? -3.135 -11.014 -10.982 1.00 74.19 117 ASN A C 1
ATOM 917 O O . ASN A 1 117 ? -4.042 -11.079 -10.153 1.00 74.19 117 ASN A O 1
ATOM 921 N N . TYR A 1 118 ? -3.388 -10.849 -12.284 1.00 66.50 118 TYR A N 1
ATOM 922 C CA . TYR A 1 118 ? -4.762 -10.753 -12.802 1.00 66.50 118 TYR A CA 1
ATOM 923 C C . TYR A 1 118 ? -5.414 -12.115 -13.088 1.00 66.50 118 TYR A C 1
ATOM 925 O O . TYR A 1 118 ? -6.608 -12.165 -13.380 1.00 66.50 118 TYR A O 1
ATOM 933 N N . ALA A 1 119 ? -4.659 -13.215 -13.021 1.00 71.81 119 ALA A N 1
ATOM 934 C CA . ALA A 1 119 ? -5.203 -14.564 -13.127 1.00 71.81 119 ALA A CA 1
ATOM 935 C C . ALA A 1 119 ? -5.613 -15.100 -11.743 1.00 71.81 119 ALA A C 1
ATOM 937 O O . ALA A 1 119 ? -4.814 -15.118 -10.806 1.00 71.81 119 ALA A O 1
ATOM 938 N N . THR A 1 120 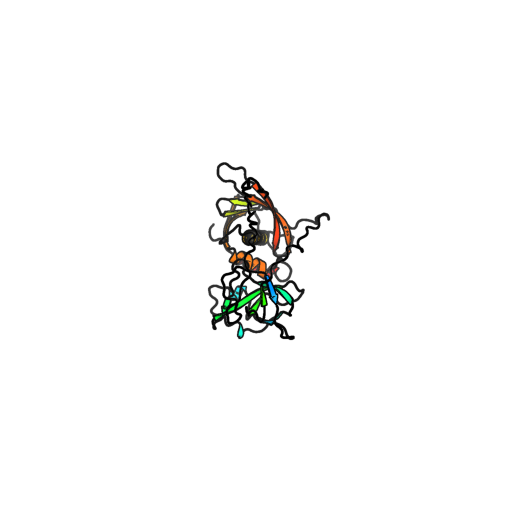? -6.856 -15.573 -11.618 1.00 63.19 120 THR A N 1
ATOM 939 C CA . THR A 1 120 ? -7.390 -16.152 -10.375 1.00 63.19 120 THR A CA 1
ATOM 940 C C . THR A 1 120 ? -6.515 -17.308 -9.884 1.00 63.19 120 THR A C 1
ATOM 942 O O . THR A 1 120 ? -6.275 -18.261 -10.622 1.00 63.19 120 THR A O 1
ATOM 945 N N . GLY A 1 121 ? -6.048 -17.231 -8.635 1.00 65.69 121 GLY A N 1
ATOM 946 C CA . GLY A 1 121 ? -5.209 -18.265 -8.014 1.00 65.69 121 GLY A CA 1
ATOM 947 C C . GLY A 1 121 ? -3.752 -18.310 -8.495 1.00 65.69 121 GLY A C 1
ATOM 948 O O . GLY A 1 121 ? -3.021 -19.214 -8.099 1.00 65.69 121 GLY A O 1
ATOM 949 N N . ALA A 1 122 ? -3.309 -17.368 -9.334 1.00 75.75 122 ALA A N 1
ATOM 950 C CA . ALA A 1 122 ? -1.915 -17.297 -9.762 1.00 75.75 122 ALA A CA 1
ATOM 951 C C . ALA A 1 122 ? -0.998 -16.699 -8.679 1.00 75.75 122 ALA A C 1
ATOM 953 O O . ALA A 1 122 ? -1.440 -15.977 -7.784 1.00 75.75 122 ALA A O 1
ATOM 954 N N . ALA A 1 123 ? 0.298 -17.007 -8.770 1.00 83.38 123 ALA A N 1
ATOM 955 C CA . ALA A 1 123 ? 1.280 -16.615 -7.766 1.00 83.38 123 ALA A CA 1
ATOM 956 C C . ALA A 1 123 ? 1.444 -15.086 -7.660 1.00 83.38 123 ALA A C 1
ATOM 958 O O . ALA A 1 123 ? 1.495 -14.375 -8.670 1.00 83.38 123 ALA A O 1
ATOM 959 N N . GLN A 1 124 ? 1.552 -14.617 -6.417 1.00 85.88 124 GLN A N 1
ATOM 960 C CA . GLN A 1 124 ? 1.770 -13.231 -5.999 1.00 85.88 124 GLN A CA 1
ATOM 961 C C . GLN A 1 124 ? 2.464 -13.221 -4.624 1.00 85.88 124 GLN A C 1
ATOM 963 O O . GLN A 1 124 ? 2.516 -14.252 -3.953 1.00 85.88 124 GLN A O 1
ATOM 968 N N . GLY A 1 125 ? 2.982 -12.072 -4.191 1.00 82.75 125 GLY A N 1
ATOM 969 C CA . GLY A 1 125 ? 3.728 -11.946 -2.935 1.00 82.75 125 GLY A CA 1
ATOM 970 C C . GLY A 1 125 ? 5.167 -12.472 -3.011 1.00 82.75 125 GLY A C 1
ATOM 971 O O . GLY A 1 125 ? 5.742 -12.837 -1.989 1.00 82.75 125 GLY A O 1
ATOM 972 N N . CYS A 1 126 ? 5.744 -12.553 -4.212 1.00 88.62 126 CYS A N 1
ATOM 973 C CA . CYS A 1 126 ? 7.041 -13.179 -4.467 1.00 88.62 126 CYS A CA 1
ATOM 974 C C . CYS A 1 126 ? 7.822 -12.487 -5.587 1.00 88.62 126 CYS A C 1
ATOM 976 O O . CYS A 1 126 ? 7.277 -11.714 -6.374 1.00 88.62 126 CYS A O 1
ATOM 978 N N . PHE A 1 127 ? 9.120 -12.773 -5.660 1.00 91.62 127 PHE A N 1
ATOM 979 C CA . PHE A 1 127 ? 10.030 -12.201 -6.643 1.00 91.62 127 PHE A CA 1
ATOM 980 C C . PHE A 1 127 ? 10.213 -13.098 -7.868 1.00 91.62 127 PHE A C 1
ATOM 982 O O . PHE A 1 127 ? 10.375 -14.314 -7.754 1.00 91.62 127 PHE A O 1
ATOM 989 N N . ILE A 1 128 ? 10.277 -12.471 -9.038 1.00 94.19 128 ILE A N 1
ATOM 990 C CA . ILE A 1 128 ? 10.608 -13.089 -10.327 1.00 94.19 128 ILE A CA 1
ATOM 991 C C . ILE A 1 128 ? 11.767 -12.341 -10.991 1.00 94.19 128 ILE A C 1
ATOM 993 O O . ILE A 1 128 ? 12.046 -11.181 -10.672 1.00 94.19 128 ILE A O 1
ATOM 997 N N . ARG A 1 129 ? 12.462 -12.993 -11.922 1.00 94.75 129 ARG A N 1
ATOM 998 C CA . ARG A 1 129 ? 13.657 -12.427 -12.552 1.00 94.75 129 ARG A CA 1
ATOM 999 C C . ARG A 1 129 ? 13.287 -11.340 -13.570 1.00 94.75 129 ARG A C 1
ATOM 1001 O O . ARG A 1 129 ? 12.552 -11.595 -14.518 1.00 94.75 129 ARG A O 1
ATOM 1008 N N . ALA A 1 130 ? 13.842 -10.139 -13.405 1.00 93.00 130 ALA A N 1
ATOM 1009 C CA . ALA A 1 130 ? 13.593 -8.995 -14.282 1.00 93.00 130 ALA A CA 1
ATOM 1010 C C . ALA A 1 130 ? 14.513 -9.022 -15.519 1.00 93.00 130 ALA A C 1
ATOM 1012 O O . ALA A 1 130 ? 15.457 -8.238 -15.635 1.00 93.00 130 ALA A O 1
ATOM 1013 N N . ASN A 1 131 ? 14.252 -9.951 -16.438 1.00 95.06 131 ASN A N 1
ATOM 1014 C CA . ASN A 1 131 ? 14.963 -10.064 -17.712 1.00 95.06 131 ASN A CA 1
ATOM 1015 C C . ASN A 1 131 ? 13.966 -10.258 -18.865 1.00 95.06 131 ASN A C 1
ATOM 1017 O O . ASN A 1 131 ? 12.935 -10.907 -18.683 1.00 95.06 131 ASN A O 1
ATOM 1021 N N . SER A 1 132 ? 14.288 -9.726 -20.044 1.00 95.50 132 SER A N 1
ATOM 1022 C CA . SER A 1 132 ? 13.479 -9.781 -21.267 1.00 95.50 132 SER A CA 1
ATOM 1023 C C . SER A 1 132 ? 13.187 -11.196 -21.777 1.00 95.50 132 SER A C 1
ATOM 1025 O O . SER A 1 132 ? 12.263 -11.378 -22.562 1.00 95.50 132 SER A O 1
ATOM 1027 N N . GLN A 1 133 ? 13.952 -12.202 -21.340 1.00 96.88 133 GLN A N 1
ATOM 1028 C CA . GLN A 1 133 ? 13.663 -13.619 -21.591 1.00 96.88 133 GLN A CA 1
ATOM 1029 C C . GLN A 1 133 ? 12.463 -14.145 -20.785 1.00 96.88 133 GLN A C 1
ATOM 1031 O O . GLN A 1 133 ? 11.850 -15.129 -21.186 1.00 96.88 133 GLN A O 1
ATOM 1036 N N . PHE A 1 134 ? 12.121 -13.503 -19.662 1.00 96.94 134 PHE A N 1
ATOM 1037 C CA . PHE A 1 134 ? 11.108 -13.981 -18.715 1.00 96.94 134 PHE A CA 1
ATOM 1038 C C . PHE A 1 134 ? 9.883 -13.069 -18.636 1.00 96.94 134 PHE A C 1
ATOM 1040 O O . PHE A 1 134 ? 8.759 -13.550 -18.488 1.00 96.94 134 PHE A O 1
ATOM 1047 N N . VAL A 1 135 ? 10.079 -11.754 -18.745 1.00 94.38 135 VAL A N 1
ATOM 1048 C CA . VAL A 1 135 ? 9.022 -10.736 -18.651 1.00 94.38 135 VAL A CA 1
ATOM 1049 C C . VAL A 1 135 ? 9.233 -9.631 -19.681 1.00 94.38 135 VAL A C 1
ATOM 1051 O O . VAL A 1 135 ? 10.365 -9.336 -20.047 1.00 94.38 135 VAL A O 1
ATOM 1054 N N . LYS A 1 136 ? 8.154 -8.970 -20.101 1.00 92.69 136 LYS A N 1
ATOM 1055 C CA . LYS A 1 136 ? 8.207 -7.699 -20.840 1.00 92.69 136 LYS A CA 1
ATOM 1056 C C . LYS A 1 136 ? 7.313 -6.656 -20.162 1.00 92.69 136 LYS A C 1
ATOM 1058 O O . LYS A 1 136 ? 6.266 -7.030 -19.622 1.00 92.69 136 LYS A O 1
ATOM 1063 N N . PRO A 1 137 ? 7.670 -5.365 -20.197 1.00 89.19 137 PRO A N 1
ATOM 1064 C CA . PRO A 1 137 ? 6.757 -4.313 -19.788 1.00 89.19 137 PRO A CA 1
ATOM 1065 C C . PRO A 1 137 ? 5.645 -4.166 -20.832 1.00 89.19 137 PRO A C 1
ATOM 1067 O O . PRO A 1 137 ? 5.879 -4.289 -22.036 1.00 89.19 137 PRO A O 1
ATOM 1070 N N . ILE A 1 138 ? 4.428 -3.895 -20.372 1.00 85.94 138 ILE A N 1
ATOM 1071 C CA . ILE A 1 138 ? 3.260 -3.630 -21.218 1.00 85.94 138 ILE A CA 1
ATOM 1072 C C . ILE A 1 138 ? 2.645 -2.275 -20.863 1.00 85.94 138 ILE A C 1
ATOM 1074 O O . ILE A 1 138 ? 2.656 -1.869 -19.705 1.00 85.94 138 ILE A O 1
ATOM 1078 N N . GLN A 1 139 ? 2.074 -1.583 -21.849 1.00 77.25 139 GLN A N 1
ATOM 1079 C CA . GLN A 1 139 ? 1.164 -0.469 -21.575 1.00 77.25 139 GLN A CA 1
ATOM 1080 C C . GLN A 1 139 ? -0.156 -1.029 -21.029 1.00 77.25 139 GLN A C 1
ATOM 1082 O O . GLN A 1 139 ? -0.692 -1.996 -21.579 1.00 77.25 139 GLN A O 1
ATOM 1087 N N . MET A 1 140 ? -0.706 -0.423 -19.975 1.00 60.03 140 MET A N 1
ATOM 1088 C CA . MET A 1 140 ? -2.059 -0.754 -19.530 1.00 60.03 140 MET A CA 1
ATOM 1089 C C . MET A 1 140 ? -3.061 -0.105 -20.489 1.00 60.03 140 MET A C 1
ATOM 1091 O O . MET A 1 140 ? -3.140 1.116 -20.585 1.00 60.03 140 MET A O 1
ATOM 1095 N N . SER A 1 141 ? -3.842 -0.910 -21.211 1.00 46.69 141 SER A N 1
ATOM 1096 C CA . SER A 1 141 ? -4.945 -0.379 -22.017 1.00 46.69 141 SER A CA 1
ATOM 1097 C C . SER A 1 141 ? -6.070 0.114 -21.091 1.00 46.69 141 SER A C 1
ATOM 1099 O O . SER A 1 141 ? -6.561 -0.689 -20.294 1.00 46.69 141 SER A O 1
ATOM 1101 N N . PRO A 1 142 ? -6.546 1.370 -21.202 1.00 37.75 142 PRO A N 1
ATOM 1102 C CA . PRO A 1 142 ? -7.613 1.898 -20.337 1.00 37.75 142 PRO A CA 1
ATOM 1103 C C . PRO A 1 142 ? -8.982 1.213 -20.543 1.00 37.75 142 PRO A C 1
ATOM 1105 O O . PRO A 1 142 ? -9.907 1.391 -19.753 1.00 37.75 142 PRO A O 1
ATOM 1108 N N . THR A 1 143 ? -9.125 0.373 -21.572 1.00 31.22 143 THR A N 1
ATOM 1109 C CA . THR A 1 143 ? -10.377 -0.261 -22.023 1.00 31.22 143 THR A CA 1
ATOM 1110 C C . THR A 1 143 ? -10.937 -1.373 -21.112 1.00 31.22 143 THR A C 1
ATOM 1112 O O . THR A 1 143 ? -11.728 -2.201 -21.563 1.00 31.22 143 THR A O 1
ATOM 1115 N N . ARG A 1 144 ? -10.571 -1.419 -19.824 1.00 31.38 144 ARG A N 1
ATOM 1116 C CA . ARG A 1 144 ? -11.313 -2.194 -18.806 1.00 31.38 144 ARG A CA 1
ATOM 1117 C C . ARG A 1 144 ? -11.502 -1.436 -17.484 1.00 31.38 144 ARG A C 1
ATOM 1119 O O . ARG A 1 144 ? -11.494 -2.033 -16.413 1.00 31.38 144 ARG A O 1
ATOM 1126 N N . VAL A 1 145 ? -11.754 -0.132 -17.575 1.00 29.80 145 VAL A N 1
ATOM 1127 C CA . VAL A 1 145 ? -12.498 0.617 -16.549 1.00 29.80 145 VAL A CA 1
ATOM 1128 C C . VAL A 1 145 ? -13.618 1.398 -17.242 1.00 29.80 145 VAL A C 1
ATOM 1130 O O . VAL A 1 145 ? -13.537 2.607 -17.428 1.00 29.80 145 VAL A O 1
ATOM 1133 N N . GLN A 1 146 ? -14.674 0.694 -17.665 1.00 24.20 146 GLN A N 1
ATOM 1134 C CA . GLN A 1 146 ? -15.954 1.351 -17.939 1.00 24.20 146 GLN A CA 1
ATOM 1135 C C . GLN A 1 146 ? -16.788 1.352 -16.651 1.00 24.20 146 GLN A C 1
ATOM 1137 O O . GLN A 1 146 ? -16.967 0.286 -16.055 1.00 24.20 146 GLN A O 1
ATOM 1142 N N . PRO A 1 147 ? -17.302 2.512 -16.206 1.00 32.75 147 PRO A N 1
ATOM 1143 C CA . PRO A 1 147 ? -18.185 2.571 -15.054 1.00 32.75 147 PRO A CA 1
ATOM 1144 C C . PRO A 1 147 ? -19.550 1.986 -15.432 1.00 32.75 147 PRO A C 1
ATOM 1146 O O . PRO A 1 147 ? -20.279 2.566 -16.235 1.00 32.75 147 PRO A O 1
ATOM 1149 N N . GLN A 1 148 ? -19.920 0.851 -14.835 1.00 26.20 148 GLN A N 1
ATOM 1150 C CA . GLN A 1 148 ? -21.313 0.410 -14.855 1.00 26.20 148 GLN A CA 1
ATOM 1151 C C . GLN A 1 148 ? -22.119 1.294 -13.903 1.00 26.20 148 GLN A C 1
ATOM 1153 O O . GLN A 1 148 ? -22.061 1.147 -12.682 1.00 26.20 148 GLN A O 1
ATOM 1158 N N . THR A 1 149 ? -22.858 2.236 -14.479 1.00 34.91 149 THR A N 1
ATOM 1159 C CA . THR A 1 149 ? -23.900 2.979 -13.780 1.00 34.91 149 THR A CA 1
ATOM 1160 C C . THR A 1 149 ? -25.102 2.079 -13.476 1.00 34.91 149 THR A C 1
ATOM 1162 O O . THR A 1 149 ? -25.403 1.140 -14.208 1.00 34.91 149 THR A O 1
ATOM 1165 N N . ASN A 1 150 ? -25.818 2.434 -12.407 1.00 35.97 150 ASN A N 1
ATOM 1166 C CA . ASN A 1 150 ? -27.146 1.940 -12.028 1.00 35.97 150 ASN A CA 1
ATOM 1167 C C . ASN A 1 150 ? -27.257 0.474 -11.566 1.00 35.97 150 ASN A C 1
ATOM 1169 O O . ASN A 1 150 ? -27.769 -0.379 -12.281 1.00 35.97 150 ASN A O 1
ATOM 1173 N N . GLN A 1 151 ? -26.971 0.241 -10.281 1.00 28.84 151 GLN A N 1
ATOM 1174 C CA . GLN A 1 151 ? -27.817 -0.598 -9.415 1.00 28.84 151 GLN A CA 1
ATOM 1175 C C . GLN A 1 151 ? -27.676 -0.139 -7.947 1.00 28.84 151 GLN A C 1
ATOM 1177 O O . GLN A 1 151 ? -26.678 0.505 -7.611 1.00 28.84 151 GLN A O 1
ATOM 1182 N N . PRO A 1 152 ? -28.693 -0.355 -7.087 1.00 34.41 152 PRO A N 1
ATOM 1183 C CA . PRO A 1 152 ? -28.811 0.357 -5.818 1.00 34.41 152 PRO A CA 1
ATOM 1184 C C . PRO A 1 152 ? -27.719 -0.060 -4.831 1.00 34.41 152 PRO A C 1
ATOM 1186 O O . PRO A 1 152 ? -27.423 -1.244 -4.665 1.00 34.41 152 PRO A O 1
ATOM 1189 N N . LEU A 1 153 ? -27.135 0.927 -4.149 1.00 34.09 153 LEU A N 1
ATOM 1190 C CA . LEU A 1 153 ? -26.144 0.690 -3.106 1.00 34.09 153 LEU A CA 1
ATOM 1191 C C . LEU A 1 153 ? -26.795 -0.021 -1.915 1.00 34.09 153 LEU A C 1
ATOM 1193 O O . LEU A 1 153 ? -27.508 0.583 -1.114 1.00 34.09 153 LEU A O 1
ATOM 1197 N N . ALA A 1 154 ? -26.479 -1.310 -1.786 1.00 32.38 154 ALA A N 1
ATOM 1198 C CA . ALA A 1 154 ? -26.461 -1.982 -0.496 1.00 32.38 154 ALA A CA 1
ATOM 1199 C C . ALA A 1 154 ? -25.658 -1.143 0.516 1.00 32.38 154 ALA A C 1
ATOM 1201 O O . ALA A 1 154 ? -24.726 -0.433 0.129 1.00 32.38 154 ALA A O 1
ATOM 1202 N N . SER A 1 155 ? -26.053 -1.231 1.791 1.00 37.75 155 SER A N 1
ATOM 1203 C CA . SER A 1 155 ? -25.548 -0.419 2.907 1.00 37.75 155 SER A CA 1
ATOM 1204 C C . SER A 1 155 ? -24.041 -0.144 2.825 1.00 37.75 155 SER A C 1
ATOM 1206 O O . SER A 1 155 ? -23.241 -1.075 2.736 1.00 37.75 155 SER A O 1
ATOM 1208 N N . SER A 1 156 ? -23.673 1.142 2.841 1.00 50.56 156 SER A N 1
ATOM 1209 C CA . SER A 1 156 ? -22.273 1.574 2.853 1.00 50.56 156 SER A CA 1
ATOM 1210 C C . SER A 1 156 ? -21.554 1.016 4.079 1.00 50.56 156 SER A C 1
ATOM 1212 O O . SER A 1 156 ? -22.061 1.120 5.195 1.00 50.56 156 SER A O 1
ATOM 1214 N N . THR A 1 157 ? -20.354 0.474 3.881 1.00 65.88 157 THR A N 1
ATOM 1215 C CA . THR A 1 157 ? -19.473 0.035 4.969 1.00 65.88 157 THR A CA 1
ATOM 1216 C C . THR A 1 157 ? -18.653 1.177 5.577 1.00 65.88 157 THR A C 1
ATOM 1218 O O . THR A 1 157 ? -17.979 0.971 6.585 1.00 65.88 157 THR A O 1
ATOM 1221 N N . ALA A 1 158 ? -18.725 2.397 5.042 1.00 72.12 158 ALA A N 1
ATOM 1222 C CA . ALA A 1 158 ? -17.983 3.537 5.574 1.00 72.12 158 ALA A CA 1
ATOM 1223 C C . ALA A 1 158 ? -18.484 3.975 6.969 1.00 72.12 158 ALA A C 1
ATOM 1225 O O . ALA A 1 158 ? -19.651 4.330 7.145 1.00 72.12 158 ALA A O 1
ATOM 1226 N N . LEU A 1 159 ? -17.578 4.005 7.954 1.00 84.12 159 LEU A N 1
ATOM 1227 C CA . LEU A 1 159 ? -17.806 4.687 9.236 1.00 84.12 159 LEU A CA 1
ATOM 1228 C C . LEU A 1 159 ? -17.848 6.217 9.037 1.00 84.12 159 LEU A C 1
ATOM 1230 O O . LEU A 1 159 ? -17.210 6.727 8.111 1.00 84.12 159 LEU A O 1
ATOM 1234 N N . PRO A 1 160 ? -18.565 6.972 9.890 1.00 87.31 160 PRO A N 1
ATOM 1235 C CA . PRO A 1 160 ? -18.622 8.425 9.781 1.00 87.31 160 PRO A CA 1
ATOM 1236 C C . PRO A 1 160 ? -17.261 9.049 10.111 1.00 87.31 160 PRO A C 1
ATOM 1238 O O . PRO A 1 160 ? -16.760 8.939 11.223 1.00 87.31 160 PRO A O 1
ATOM 1241 N N . MET A 1 161 ? -16.669 9.752 9.150 1.00 94.06 161 MET A N 1
ATOM 1242 C CA . MET A 1 161 ? -15.406 10.466 9.330 1.00 94.06 161 MET A CA 1
ATOM 1243 C C . MET A 1 161 ? -15.324 11.660 8.381 1.00 94.06 161 MET A C 1
ATOM 1245 O O . MET A 1 161 ? -15.885 11.633 7.285 1.00 94.06 161 MET A O 1
ATOM 1249 N N . LYS A 1 162 ? -14.624 12.713 8.802 1.00 93.81 162 LYS A N 1
ATOM 1250 C CA . LYS A 1 162 ? -14.253 13.850 7.956 1.00 93.81 162 LYS A CA 1
ATOM 1251 C C . LYS A 1 162 ? -12.788 13.698 7.577 1.00 93.81 162 LYS A C 1
ATOM 1253 O O . LYS A 1 162 ? -11.959 13.521 8.464 1.00 93.81 162 LYS A O 1
ATOM 1258 N N . LEU A 1 163 ? -12.492 13.772 6.284 1.00 95.00 163 LEU A N 1
ATOM 1259 C CA . LEU A 1 163 ? -11.138 13.704 5.744 1.00 95.00 163 LEU A CA 1
ATOM 1260 C C . LEU A 1 163 ? -10.770 15.052 5.129 1.00 95.00 163 LEU A C 1
ATOM 1262 O O . LEU A 1 163 ? -11.589 15.647 4.422 1.00 95.00 163 LEU A O 1
ATOM 1266 N N . GLY A 1 164 ? -9.550 15.519 5.374 1.00 88.69 164 GLY A N 1
ATOM 1267 C CA . GLY A 1 164 ? -9.052 16.777 4.835 1.00 88.69 164 GLY A CA 1
ATOM 1268 C C . GLY A 1 164 ? -7.587 16.729 4.416 1.00 88.69 164 GLY A C 1
ATOM 1269 O O . GLY A 1 164 ? -6.835 15.868 4.868 1.00 88.69 164 GLY A O 1
ATOM 1270 N N . PHE A 1 165 ? -7.204 17.659 3.543 1.00 85.44 165 PHE A N 1
ATOM 1271 C CA . PHE A 1 165 ? -5.822 17.947 3.159 1.00 85.44 165 PHE A CA 1
ATOM 1272 C C . PHE A 1 165 ? -5.581 19.447 3.284 1.00 85.44 165 PHE A C 1
ATOM 1274 O O . PHE A 1 165 ? -6.303 20.237 2.671 1.00 85.44 165 PHE A O 1
ATOM 1281 N N . ASP A 1 166 ? -4.573 19.827 4.062 1.00 76.00 166 ASP A N 1
ATOM 1282 C CA . ASP A 1 166 ? -4.219 21.220 4.331 1.00 76.00 166 ASP A CA 1
ATOM 1283 C C . ASP A 1 166 ? -2.706 21.360 4.521 1.00 76.00 166 ASP A C 1
ATOM 1285 O O . ASP A 1 166 ? -2.099 20.542 5.204 1.00 76.00 166 ASP A O 1
ATOM 1289 N N . GLU A 1 167 ? -2.090 22.340 3.858 1.00 67.44 167 GLU A N 1
ATOM 1290 C CA . GLU A 1 167 ? -0.648 22.667 3.922 1.00 67.44 167 GLU A CA 1
ATOM 1291 C C . GLU A 1 167 ? 0.344 21.473 3.905 1.00 67.44 167 GLU A C 1
ATOM 1293 O O . GLU A 1 167 ? 1.428 21.523 4.484 1.00 67.44 167 GLU A O 1
ATOM 1298 N N . GLY A 1 168 ? 0.001 20.382 3.207 1.00 68.94 168 GLY A N 1
ATOM 1299 C CA . GLY A 1 168 ? 0.831 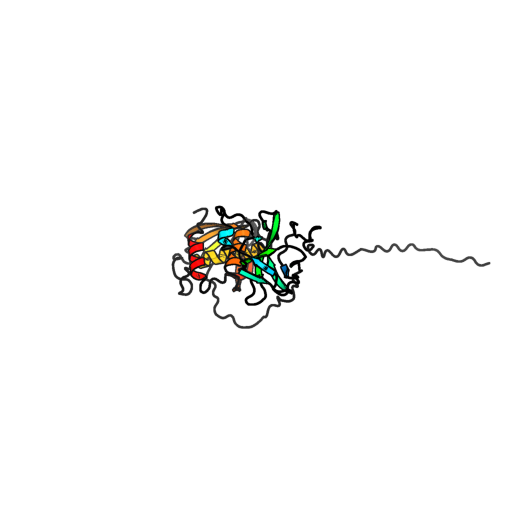19.168 3.121 1.00 68.94 168 GLY A CA 1
ATOM 1300 C C . GLY A 1 168 ? 0.587 18.124 4.220 1.00 68.94 168 GLY A C 1
ATOM 1301 O O . GLY A 1 168 ? 1.299 17.121 4.274 1.00 68.94 168 GLY A O 1
ATOM 1302 N N . PHE A 1 169 ? -0.432 18.317 5.057 1.00 83.94 169 PHE A N 1
ATOM 1303 C CA . PHE A 1 169 ? -0.915 17.378 6.068 1.00 83.94 169 PHE A CA 1
ATOM 1304 C C . PHE A 1 169 ? -2.273 16.790 5.678 1.00 83.94 169 PHE A C 1
ATOM 1306 O O . PHE A 1 169 ? -3.101 17.445 5.046 1.00 83.94 169 PHE A O 1
ATOM 1313 N N . GLY A 1 170 ? -2.503 15.541 6.077 1.00 91.19 170 GLY A N 1
ATOM 1314 C CA . GLY A 1 170 ? -3.820 14.916 6.055 1.00 91.19 170 GLY A CA 1
ATOM 1315 C C . GLY A 1 170 ? -4.504 15.115 7.405 1.00 91.19 170 GLY A C 1
ATOM 1316 O O . GLY A 1 170 ? -3.837 15.168 8.439 1.00 91.19 170 GLY A O 1
ATOM 1317 N N . SER A 1 171 ? -5.828 15.184 7.433 1.00 94.12 171 SER A N 1
ATOM 1318 C CA . SER A 1 171 ? -6.605 15.186 8.674 1.00 94.12 171 SER A CA 1
ATOM 1319 C C . SER A 1 171 ? -7.733 14.166 8.616 1.00 94.12 171 SER A C 1
ATOM 1321 O O . SER A 1 171 ? -8.428 14.044 7.607 1.00 94.12 171 SER A O 1
ATOM 1323 N N . ILE A 1 172 ? -7.915 13.417 9.702 1.00 97.19 172 ILE A N 1
ATOM 1324 C CA . ILE A 1 172 ? -9.067 12.540 9.909 1.00 97.19 172 ILE A CA 1
ATOM 1325 C C . ILE A 1 172 ? -9.719 12.884 11.248 1.00 97.19 172 ILE A C 1
ATOM 1327 O O . ILE A 1 172 ? -9.113 12.737 12.308 1.00 97.19 172 ILE A O 1
ATOM 1331 N N . VAL A 1 173 ? -10.968 13.345 11.196 1.00 94.69 173 VAL A N 1
ATOM 1332 C CA . VAL A 1 173 ? -11.755 13.704 12.383 1.00 94.69 173 VAL A CA 1
ATOM 1333 C C . VAL A 1 173 ? -12.982 12.808 12.451 1.00 94.69 173 VAL A C 1
ATOM 1335 O O . VAL A 1 173 ? -13.817 12.819 11.540 1.00 94.69 173 VAL A O 1
ATOM 1338 N N . VAL A 1 174 ? -13.107 12.038 13.531 1.00 94.62 174 VAL A N 1
ATOM 1339 C CA . VAL A 1 174 ? -14.221 11.097 13.740 1.00 94.62 174 VAL A CA 1
ATOM 1340 C C . VAL A 1 174 ? -15.112 11.560 14.898 1.00 94.62 174 VAL A C 1
ATOM 1342 O O . VAL A 1 174 ? -14.601 12.107 15.881 1.00 94.62 174 VAL A O 1
ATOM 1345 N N . PRO A 1 175 ? -16.446 11.409 14.807 1.00 85.56 175 PRO A N 1
ATOM 1346 C CA . PRO A 1 175 ? -17.361 11.905 15.830 1.00 85.56 175 PRO A CA 1
ATOM 1347 C C . PRO A 1 175 ? -17.301 11.092 17.130 1.00 85.56 175 PRO A C 1
ATOM 1349 O O . PRO A 1 175 ? -17.609 11.630 18.192 1.00 85.56 175 PRO A O 1
ATOM 1352 N N . GLU A 1 176 ? -16.920 9.814 17.084 1.00 86.38 176 GLU A N 1
ATOM 1353 C CA . GLU A 1 176 ? -16.942 8.951 18.263 1.00 86.38 176 GLU A CA 1
ATOM 1354 C C . GLU A 1 176 ? -15.731 9.181 19.173 1.00 86.38 176 GLU A C 1
ATOM 1356 O O . GLU A 1 176 ? -14.589 9.246 18.722 1.00 86.38 176 GLU A O 1
ATOM 1361 N N . SER A 1 177 ? -15.976 9.264 20.482 1.00 86.06 177 SER A N 1
ATOM 1362 C CA . SER A 1 177 ? -14.928 9.310 21.508 1.00 86.06 177 SER A CA 1
ATOM 1363 C C . SER A 1 177 ? -14.374 7.917 21.828 1.00 86.06 177 SER A C 1
ATOM 1365 O O . SER A 1 177 ? -13.161 7.744 21.939 1.00 86.06 177 SER A O 1
ATOM 1367 N N . ASP A 1 178 ? -15.239 6.899 21.918 1.00 88.31 178 ASP A N 1
ATOM 1368 C CA . ASP A 1 178 ? -14.802 5.506 22.034 1.00 88.31 178 ASP A CA 1
ATOM 1369 C C . ASP A 1 178 ? -14.496 4.895 20.659 1.00 88.31 178 ASP A C 1
ATOM 1371 O O . ASP A 1 178 ? -15.363 4.388 19.937 1.00 88.31 178 ASP A O 1
ATOM 1375 N N . THR A 1 179 ? -13.207 4.922 20.328 1.00 90.50 179 THR A N 1
ATOM 1376 C CA . THR A 1 179 ? -12.631 4.296 19.135 1.00 90.50 179 THR A CA 1
ATOM 1377 C C . THR A 1 179 ? -12.231 2.829 19.363 1.00 90.50 179 THR A C 1
ATOM 1379 O O . THR A 1 179 ? -11.825 2.154 18.415 1.00 90.50 179 THR A O 1
ATOM 1382 N N . ARG A 1 180 ? -12.364 2.304 20.594 1.00 89.25 180 ARG A N 1
ATOM 1383 C CA . ARG A 1 180 ? -12.126 0.889 20.944 1.00 89.25 180 ARG A CA 1
ATOM 1384 C C . ARG A 1 180 ? -13.357 0.017 20.699 1.00 89.25 180 ARG A C 1
ATOM 1386 O O . ARG A 1 180 ? -13.199 -1.193 20.549 1.00 89.25 180 ARG A O 1
ATOM 1393 N N . ALA A 1 181 ? -14.544 0.620 20.630 1.00 81.06 181 ALA A N 1
ATOM 1394 C CA . ALA A 1 181 ? -15.774 -0.033 20.205 1.00 81.06 181 ALA A CA 1
ATOM 1395 C C . ALA A 1 181 ? -15.602 -0.774 18.865 1.00 81.06 181 ALA A C 1
ATOM 1397 O O . ALA A 1 181 ? -14.848 -0.347 17.984 1.00 81.06 181 ALA A O 1
ATOM 1398 N N . SER A 1 182 ? -16.331 -1.879 18.710 1.00 85.00 182 SER A N 1
ATOM 1399 C CA . SER A 1 182 ? -16.313 -2.696 17.496 1.00 85.00 182 SER A CA 1
ATOM 1400 C C . SER A 1 182 ? -16.804 -1.912 16.274 1.00 85.00 182 SER A C 1
ATOM 1402 O O . SER A 1 182 ? -17.858 -1.272 16.302 1.00 85.00 182 SER A O 1
ATOM 1404 N N . ALA A 1 183 ? -16.060 -2.014 15.176 1.00 77.12 183 ALA A N 1
ATOM 1405 C CA . ALA A 1 183 ? -16.551 -1.703 13.848 1.00 77.12 183 ALA A CA 1
ATOM 1406 C C . ALA A 1 183 ? -17.343 -2.912 13.318 1.00 77.12 183 ALA A C 1
ATOM 1408 O O . ALA A 1 183 ? -16.830 -4.031 13.232 1.00 77.12 183 ALA A O 1
ATOM 1409 N N . TYR A 1 184 ? -18.609 -2.675 12.965 1.00 79.94 184 TYR A N 1
ATOM 1410 C CA . TYR A 1 184 ? -19.512 -3.650 12.328 1.00 79.94 184 TYR A CA 1
ATOM 1411 C C . TYR A 1 184 ? -19.848 -4.908 13.159 1.00 79.94 184 TYR A C 1
ATOM 1413 O O . TYR A 1 184 ? -20.300 -5.906 12.604 1.00 79.94 184 TYR A O 1
ATOM 1421 N N . GLY A 1 185 ? -19.627 -4.893 14.479 1.00 71.50 185 GLY A N 1
ATOM 1422 C CA . GLY A 1 185 ? -19.863 -6.054 15.354 1.00 71.50 185 GLY A CA 1
ATOM 1423 C C . GLY A 1 185 ? -18.791 -7.150 15.254 1.00 71.50 185 GLY A C 1
ATOM 1424 O O . GLY A 1 185 ? -18.932 -8.205 15.870 1.00 71.50 185 GLY A O 1
ATOM 1425 N N . GLY A 1 186 ? -17.718 -6.914 14.492 1.00 79.44 186 GLY A N 1
ATOM 1426 C CA . GLY A 1 186 ? -16.580 -7.819 14.354 1.00 79.44 186 GLY A CA 1
ATOM 1427 C C . GLY A 1 186 ? -15.443 -7.546 15.348 1.00 79.44 186 GLY A C 1
ATOM 1428 O O . GLY A 1 186 ? -15.569 -6.782 16.305 1.00 79.44 186 GLY A O 1
ATOM 1429 N N . ARG A 1 187 ? -14.285 -8.169 15.090 1.00 82.00 187 ARG A N 1
ATOM 1430 C CA . ARG A 1 187 ? -13.059 -8.007 15.900 1.00 82.00 187 ARG A CA 1
ATOM 1431 C C . ARG A 1 187 ? -12.302 -6.700 15.652 1.00 82.00 187 ARG A C 1
ATOM 1433 O O . ARG A 1 187 ? -11.467 -6.341 16.477 1.00 82.00 187 ARG A O 1
ATOM 1440 N N . LEU A 1 188 ? -12.542 -6.037 14.520 1.00 86.69 188 LEU A N 1
ATOM 1441 C CA . LEU A 1 188 ? -11.960 -4.729 14.230 1.00 86.69 188 LEU A CA 1
ATOM 1442 C C . LEU A 1 188 ? -12.577 -3.690 15.163 1.00 86.69 188 LEU A C 1
ATOM 1444 O O . LEU A 1 188 ? -13.793 -3.660 15.342 1.00 86.69 188 LEU A O 1
ATOM 1448 N N . ARG A 1 189 ? -11.749 -2.822 15.732 1.00 92.44 189 ARG A N 1
ATOM 1449 C CA . ARG A 1 189 ? -12.194 -1.619 16.438 1.00 92.44 189 ARG A CA 1
ATOM 1450 C C . ARG A 1 189 ? -12.397 -0.501 15.419 1.00 92.44 189 ARG A C 1
ATOM 1452 O O . ARG A 1 189 ? -11.766 -0.515 14.361 1.00 92.44 189 ARG A O 1
ATOM 1459 N N . ARG A 1 190 ? -13.190 0.519 15.752 1.00 90.31 190 ARG A N 1
ATOM 1460 C CA . ARG A 1 190 ? -13.303 1.737 14.923 1.00 90.31 190 ARG A CA 1
ATOM 1461 C C . ARG A 1 190 ? -11.930 2.350 14.633 1.00 90.31 190 ARG A C 1
ATOM 1463 O O . ARG A 1 190 ? -11.624 2.630 13.482 1.00 90.31 190 ARG A O 1
ATOM 1470 N N . TYR A 1 191 ? -11.054 2.411 15.642 1.00 93.38 191 TYR A N 1
ATOM 1471 C CA . TYR A 1 191 ? -9.650 2.811 15.491 1.00 93.38 191 TYR A CA 1
ATOM 1472 C C . TYR A 1 191 ? -8.936 2.070 14.350 1.00 93.38 191 TYR A C 1
ATOM 1474 O O . TYR A 1 191 ? -8.289 2.704 13.523 1.00 93.38 191 TYR A O 1
ATOM 1482 N N . ASP A 1 192 ? -9.092 0.745 14.262 1.00 94.25 192 ASP A N 1
ATOM 1483 C CA . ASP A 1 192 ? -8.411 -0.076 13.254 1.00 94.25 192 ASP A CA 1
ATOM 1484 C C . ASP A 1 192 ? -8.901 0.248 11.832 1.00 94.25 192 ASP A C 1
ATOM 1486 O O . ASP A 1 192 ? -8.112 0.221 10.888 1.00 94.25 192 ASP A O 1
ATOM 1490 N N . VAL A 1 193 ? -10.179 0.607 11.679 1.00 94.94 193 VAL A N 1
ATOM 1491 C CA . VAL A 1 193 ? -10.770 1.062 10.407 1.00 94.94 193 VAL A CA 1
ATOM 1492 C C . VAL A 1 193 ? -10.336 2.490 10.059 1.00 94.94 193 VAL A C 1
ATOM 1494 O O . VAL A 1 193 ? -10.098 2.795 8.894 1.00 94.94 193 VAL A O 1
ATOM 1497 N N . HIS A 1 194 ? -10.175 3.370 11.049 1.00 96.00 194 HIS A N 1
ATOM 1498 C CA . HIS A 1 194 ? -9.713 4.744 10.822 1.00 96.00 194 HIS A CA 1
ATOM 1499 C C . HIS A 1 194 ? -8.254 4.768 10.341 1.00 96.00 194 HIS A C 1
ATOM 1501 O O . HIS A 1 194 ? -7.942 5.467 9.377 1.00 96.00 194 HIS A O 1
ATOM 1507 N N . ILE A 1 195 ? -7.383 3.927 10.924 1.00 97.38 195 ILE A N 1
ATOM 1508 C CA . ILE A 1 195 ? -6.036 3.703 10.376 1.00 97.38 195 ILE A CA 1
ATOM 1509 C C . ILE A 1 195 ? -6.128 3.163 8.940 1.00 97.38 195 ILE A C 1
ATOM 1511 O O . ILE A 1 195 ? -5.429 3.667 8.063 1.00 97.38 195 ILE A O 1
ATOM 1515 N N . ALA A 1 196 ? -7.018 2.199 8.665 1.00 96.88 196 ALA A N 1
ATOM 1516 C CA . ALA A 1 196 ? -7.172 1.635 7.322 1.00 96.88 196 ALA A CA 1
ATOM 1517 C C . ALA A 1 196 ? -7.536 2.713 6.288 1.00 96.88 196 ALA A C 1
ATOM 1519 O O . ALA A 1 196 ? -6.889 2.786 5.246 1.00 96.88 196 ALA A O 1
ATOM 1520 N N . LYS A 1 197 ? -8.471 3.623 6.600 1.00 97.06 197 LYS A N 1
ATOM 1521 C CA . LYS A 1 197 ? -8.842 4.707 5.677 1.00 97.06 197 LYS A CA 1
ATOM 1522 C C . LYS A 1 197 ? -7.681 5.667 5.390 1.00 97.06 197 LYS A C 1
ATOM 1524 O O . LYS A 1 197 ? -7.490 6.032 4.234 1.00 97.06 197 LYS A O 1
ATOM 1529 N N . MET A 1 198 ? -6.862 6.030 6.384 1.00 97.81 198 MET A N 1
ATOM 1530 C CA . MET A 1 198 ? -5.660 6.849 6.134 1.00 97.81 198 MET A CA 1
ATOM 1531 C C . MET A 1 198 ? -4.697 6.155 5.158 1.00 97.81 198 MET A C 1
ATOM 1533 O O . MET A 1 198 ? -4.149 6.793 4.257 1.00 97.81 198 MET A O 1
ATOM 1537 N N . PHE A 1 199 ? -4.537 4.836 5.285 1.00 97.31 199 PHE A N 1
ATOM 1538 C CA . PHE A 1 199 ? -3.748 4.018 4.364 1.00 97.31 199 PHE A CA 1
ATOM 1539 C C . PHE A 1 199 ? -4.342 3.951 2.949 1.00 97.31 199 PHE A C 1
ATOM 1541 O O . PHE A 1 199 ? -3.606 4.131 1.979 1.00 97.31 199 PHE A O 1
ATOM 1548 N N . GLU A 1 200 ? -5.653 3.742 2.827 1.00 96.94 200 GLU A N 1
ATOM 1549 C CA . GLU A 1 200 ? -6.395 3.713 1.557 1.00 96.94 200 GLU A CA 1
ATOM 1550 C C . GLU A 1 200 ? -6.272 5.036 0.792 1.00 96.94 200 GLU A C 1
ATOM 1552 O O . GLU A 1 200 ? -5.901 5.048 -0.384 1.00 96.94 200 GLU A O 1
ATOM 1557 N N . VAL A 1 201 ? -6.523 6.158 1.476 1.00 95.56 201 VAL A N 1
ATOM 1558 C CA . VAL A 1 201 ? -6.437 7.504 0.895 1.00 95.56 201 VAL A CA 1
ATOM 1559 C C . VAL A 1 201 ? -4.999 7.827 0.489 1.00 95.56 201 VAL A C 1
ATOM 1561 O O . VAL A 1 201 ? -4.772 8.289 -0.629 1.00 95.56 201 VAL A O 1
ATOM 1564 N N . THR A 1 202 ? -4.019 7.540 1.356 1.00 95.00 202 THR A N 1
ATOM 1565 C CA . THR A 1 202 ? -2.601 7.777 1.035 1.00 95.00 202 THR A CA 1
ATOM 1566 C C . THR A 1 202 ? -2.177 6.945 -0.170 1.00 95.00 202 THR A C 1
ATOM 1568 O O . THR A 1 202 ? -1.569 7.480 -1.090 1.00 95.00 202 THR A O 1
ATOM 1571 N N . HIS A 1 203 ? -2.534 5.656 -0.215 1.00 92.62 203 HIS A N 1
ATOM 1572 C CA . HIS A 1 203 ? -2.229 4.789 -1.351 1.00 92.62 203 HIS A CA 1
ATOM 1573 C C . HIS A 1 203 ? -2.809 5.354 -2.653 1.00 92.62 203 HIS A C 1
ATOM 1575 O O . HIS A 1 203 ? -2.062 5.531 -3.615 1.00 92.62 203 HIS A O 1
ATOM 1581 N N . PHE A 1 204 ? -4.104 5.690 -2.659 1.00 89.62 204 PHE A N 1
ATOM 1582 C CA . PHE A 1 204 ? -4.790 6.266 -3.814 1.00 89.62 204 PHE A CA 1
ATOM 1583 C C . PHE A 1 204 ? -4.098 7.544 -4.308 1.00 89.62 204 PHE A C 1
ATOM 1585 O O . PHE A 1 204 ? -3.695 7.627 -5.465 1.00 89.62 204 PHE A O 1
ATOM 1592 N N . MET A 1 205 ? -3.863 8.513 -3.423 1.00 83.25 205 MET A N 1
ATOM 1593 C CA . MET A 1 205 ? -3.256 9.793 -3.799 1.00 83.25 205 MET A CA 1
ATOM 1594 C C . MET A 1 205 ? -1.785 9.677 -4.223 1.00 83.25 205 MET A C 1
ATOM 1596 O O . MET A 1 205 ? -1.323 10.451 -5.066 1.00 83.25 205 MET A O 1
ATOM 1600 N N . CYS A 1 206 ? -1.064 8.683 -3.701 1.00 81.88 206 CYS A N 1
ATOM 1601 C CA . CYS A 1 206 ? 0.255 8.310 -4.195 1.00 81.88 206 CYS A CA 1
ATOM 1602 C C . CYS A 1 206 ? 0.191 7.656 -5.591 1.00 81.88 206 CYS A C 1
ATOM 1604 O O . CYS A 1 206 ? 1.108 7.881 -6.377 1.00 81.88 206 CYS A O 1
ATOM 1606 N N . GLN A 1 207 ? -0.846 6.877 -5.941 1.00 80.69 207 GLN A N 1
ATOM 1607 C CA . GLN A 1 207 ? -1.015 6.363 -7.315 1.00 80.69 207 GLN A CA 1
ATOM 1608 C C . GLN A 1 207 ? -1.308 7.491 -8.315 1.00 80.69 207 GLN A C 1
ATOM 1610 O O . GLN A 1 207 ? -0.712 7.518 -9.388 1.00 80.69 207 GLN A O 1
ATOM 1615 N N . GLU A 1 208 ? -2.128 8.472 -7.930 1.00 77.50 208 GLU A N 1
ATOM 1616 C CA . GLU A 1 208 ? -2.429 9.663 -8.744 1.00 77.50 208 GLU A CA 1
ATOM 1617 C C . GLU A 1 208 ? -1.241 10.648 -8.864 1.00 77.50 208 GLU A C 1
ATOM 1619 O O . GLU A 1 208 ? -1.356 11.695 -9.497 1.00 77.50 208 GLU A O 1
ATOM 1624 N N . GLY A 1 209 ? -0.096 10.364 -8.228 1.00 69.38 209 GLY A N 1
ATOM 1625 C CA . GLY A 1 209 ? 1.086 11.237 -8.237 1.00 69.38 209 GLY A CA 1
ATOM 1626 C C . GLY A 1 209 ? 0.928 12.539 -7.439 1.00 69.38 209 GLY A C 1
ATOM 1627 O O . GLY A 1 209 ? 1.795 13.407 -7.506 1.00 69.38 209 GLY A O 1
ATOM 1628 N N . THR A 1 210 ? -0.157 12.678 -6.671 1.00 71.44 210 THR A N 1
ATOM 1629 C CA . THR A 1 210 ? -0.495 13.896 -5.909 1.00 71.44 210 THR A CA 1
ATOM 1630 C C . THR A 1 210 ? 0.202 13.999 -4.550 1.00 71.44 210 THR A C 1
ATOM 1632 O O . THR A 1 210 ? 0.229 15.077 -3.965 1.00 71.44 210 THR A O 1
ATOM 1635 N N . LEU A 1 211 ? 0.795 12.904 -4.057 1.00 77.19 211 LEU A N 1
ATOM 1636 C CA . LEU A 1 211 ? 1.613 12.875 -2.840 1.00 77.19 211 LEU A CA 1
ATOM 1637 C C . LEU A 1 211 ? 2.996 12.290 -3.127 1.00 77.19 211 LEU A C 1
ATOM 1639 O O . LEU A 1 211 ? 3.126 11.236 -3.750 1.00 77.19 211 LEU A O 1
ATOM 1643 N N . THR A 1 212 ? 4.034 12.952 -2.618 1.00 71.50 212 THR A N 1
ATOM 1644 C CA . THR A 1 212 ? 5.409 12.442 -2.586 1.00 71.50 212 THR A CA 1
ATOM 1645 C C . THR A 1 212 ? 6.208 13.170 -1.494 1.00 71.50 212 THR A C 1
ATOM 1647 O O . THR A 1 212 ? 6.083 14.388 -1.384 1.00 71.50 212 THR A O 1
ATOM 1650 N N . PRO A 1 213 ? 7.008 12.475 -0.658 1.00 76.56 213 PRO A N 1
ATOM 1651 C CA . PRO A 1 213 ? 7.206 11.022 -0.590 1.00 76.56 213 PRO A CA 1
ATOM 1652 C C . PRO A 1 213 ? 6.103 10.277 0.193 1.00 76.56 213 PRO A C 1
ATOM 1654 O O . PRO A 1 213 ? 6.189 9.059 0.370 1.00 76.56 213 PRO A O 1
ATOM 1657 N N . GLY A 1 214 ? 5.091 10.989 0.694 1.00 86.19 214 GLY A N 1
ATOM 1658 C CA . GLY A 1 214 ? 4.044 10.484 1.581 1.00 86.19 214 GLY A CA 1
ATOM 1659 C C . GLY A 1 214 ? 3.248 11.626 2.195 1.00 86.19 214 GLY A C 1
ATOM 1660 O O . GLY A 1 214 ? 3.235 12.721 1.636 1.00 86.19 214 GLY A O 1
ATOM 1661 N N . ILE A 1 215 ? 2.630 11.379 3.351 1.00 91.44 215 ILE A N 1
ATOM 1662 C CA . ILE A 1 215 ? 1.952 12.414 4.133 1.00 91.44 215 ILE A CA 1
ATOM 1663 C C . ILE A 1 215 ? 1.932 12.104 5.636 1.00 91.44 215 ILE A C 1
ATOM 1665 O O . ILE A 1 215 ? 1.927 10.942 6.047 1.00 91.44 215 ILE A O 1
ATOM 1669 N N . THR A 1 216 ? 1.876 13.157 6.451 1.00 91.69 216 THR A N 1
ATOM 1670 C CA . THR A 1 216 ? 1.569 13.071 7.884 1.00 91.69 216 THR A CA 1
ATOM 1671 C C . THR A 1 216 ? 0.084 13.331 8.103 1.00 91.69 216 THR A C 1
ATOM 1673 O O . THR A 1 216 ? -0.421 14.390 7.734 1.00 91.69 216 THR A O 1
ATOM 1676 N N . TRP A 1 217 ? -0.608 12.379 8.720 1.00 97.19 217 TRP A N 1
ATOM 1677 C CA . TRP A 1 217 ? -2.009 12.495 9.113 1.00 97.19 217 TRP A CA 1
ATOM 1678 C C . TRP A 1 217 ? -2.148 12.946 10.560 1.00 97.19 217 TRP A C 1
ATOM 1680 O O . TRP A 1 217 ? -1.572 12.318 11.440 1.00 97.19 217 TRP A O 1
ATOM 1690 N N . ASN A 1 218 ? -2.978 13.947 10.826 1.00 95.00 218 ASN A N 1
ATOM 1691 C CA . ASN A 1 218 ? -3.459 14.264 12.168 1.00 95.00 218 ASN A CA 1
ATOM 1692 C C . ASN A 1 218 ? -4.798 13.554 12.396 1.00 95.00 218 ASN A C 1
ATOM 1694 O O . ASN A 1 218 ? -5.727 13.714 11.601 1.00 95.00 218 ASN A O 1
ATOM 1698 N N . TYR A 1 219 ? -4.891 12.751 13.456 1.00 96.94 219 TYR A N 1
ATOM 1699 C CA . TYR A 1 219 ? -6.101 12.005 13.795 1.00 96.94 219 TYR A CA 1
ATOM 1700 C C . TYR A 1 219 ? -6.717 12.554 15.084 1.00 96.94 219 TYR A C 1
ATOM 1702 O O . TYR A 1 219 ? -6.090 12.549 16.142 1.00 96.94 219 TYR A O 1
ATOM 1710 N N . GLU A 1 220 ? -7.975 12.979 14.999 1.00 93.75 220 GLU A N 1
ATOM 1711 C CA . GLU A 1 220 ? -8.772 13.436 16.133 1.00 93.75 220 GLU A CA 1
ATOM 1712 C C . GLU A 1 220 ? -10.059 12.611 16.290 1.00 93.75 220 GLU A C 1
ATOM 1714 O O . GLU A 1 220 ? -10.726 12.240 15.319 1.00 93.75 220 GLU A O 1
ATOM 1719 N N . ALA A 1 221 ? -10.428 12.344 17.539 1.00 93.12 221 ALA A N 1
ATOM 1720 C CA . ALA A 1 221 ? -11.650 11.651 17.936 1.00 93.12 221 ALA A CA 1
ATOM 1721 C C . ALA A 1 221 ? -12.577 12.572 18.747 1.00 93.12 221 ALA A C 1
ATOM 1723 O O . ALA A 1 221 ? -12.225 13.709 19.076 1.00 93.12 221 ALA A O 1
ATOM 1724 N N . GLY A 1 222 ? -13.795 12.108 19.042 1.00 86.50 222 GLY A N 1
ATOM 1725 C CA . GLY A 1 222 ? -14.791 12.906 19.769 1.00 86.50 222 GLY A CA 1
ATOM 1726 C C . GLY A 1 222 ? -15.160 14.217 19.060 1.00 86.50 222 GLY A C 1
ATOM 1727 O O . GLY A 1 222 ? -15.363 15.236 19.718 1.00 86.50 222 GLY A O 1
ATOM 1728 N N . GLY A 1 223 ? -15.163 14.224 17.723 1.00 83.56 223 GLY A N 1
ATOM 1729 C CA . GLY A 1 223 ? -15.482 15.398 16.906 1.00 83.56 223 GLY A CA 1
ATOM 1730 C C . GLY A 1 223 ? -14.400 16.483 16.866 1.00 83.56 223 GLY A C 1
ATOM 1731 O O . GLY A 1 223 ? -14.736 17.624 16.562 1.00 83.56 223 GLY A O 1
ATOM 1732 N N . GLY A 1 224 ? -13.142 16.143 17.171 1.00 88.69 224 GLY A N 1
ATOM 1733 C CA . GLY A 1 224 ? -12.013 17.087 17.236 1.00 88.69 224 GLY A CA 1
ATOM 1734 C C . GLY A 1 224 ? -11.530 17.389 18.660 1.00 88.69 224 GLY A C 1
ATOM 1735 O O . GLY A 1 224 ? -10.615 18.177 18.859 1.00 88.69 224 GLY A O 1
ATOM 1736 N N . THR A 1 225 ? -12.147 16.785 19.682 1.00 89.50 225 THR A N 1
ATOM 1737 C CA . THR A 1 225 ? -11.849 17.082 21.097 1.00 89.50 225 THR A CA 1
ATOM 1738 C C . THR A 1 225 ? -10.769 16.190 21.711 1.00 89.50 225 THR A C 1
ATOM 1740 O O . THR A 1 225 ? -10.262 16.496 22.789 1.00 89.50 225 THR A O 1
ATOM 1743 N N . ILE A 1 226 ? -10.409 15.085 21.051 1.00 89.31 226 ILE A N 1
ATOM 1744 C CA . ILE A 1 226 ? -9.435 14.104 21.540 1.00 89.31 226 ILE A CA 1
ATOM 1745 C C . ILE A 1 226 ? -8.336 13.944 20.489 1.00 89.31 226 ILE A C 1
ATOM 1747 O O . ILE A 1 226 ? -8.571 13.325 19.451 1.00 89.31 226 ILE A O 1
ATOM 1751 N N . ASN A 1 227 ? -7.129 14.449 20.762 1.00 93.06 227 ASN A N 1
ATOM 1752 C CA . ASN A 1 227 ? -5.975 14.190 19.900 1.00 93.06 227 ASN A CA 1
ATOM 1753 C C . ASN A 1 227 ? -5.563 12.709 20.002 1.00 93.06 227 ASN A C 1
ATOM 1755 O O . ASN A 1 227 ? -5.187 12.233 21.076 1.00 93.06 227 ASN A O 1
ATOM 1759 N N . MET A 1 228 ? -5.621 11.980 18.888 1.00 92.62 228 MET A N 1
ATOM 1760 C CA . MET A 1 228 ? -5.153 10.591 18.785 1.00 92.62 228 MET A CA 1
ATOM 1761 C C . MET A 1 228 ? -3.686 10.514 18.326 1.00 92.62 228 MET A C 1
ATOM 1763 O O . MET A 1 228 ? -3.066 9.451 18.428 1.00 92.62 228 MET A O 1
ATOM 1767 N N . GLY A 1 229 ? -3.126 11.639 17.873 1.00 91.44 229 GLY A N 1
ATOM 1768 C CA . GLY A 1 229 ? -1.741 11.818 17.456 1.00 91.44 229 GLY A CA 1
ATOM 1769 C C . GLY A 1 229 ? -1.564 12.010 15.948 1.00 91.44 229 GLY A C 1
ATOM 1770 O O . GLY A 1 229 ? -2.492 11.844 15.152 1.00 91.44 229 GLY A O 1
ATOM 1771 N N . SER A 1 230 ? -0.331 12.339 15.564 1.00 91.69 230 SER A N 1
ATOM 1772 C CA . SER A 1 230 ? 0.095 12.449 14.166 1.00 91.69 230 SER A CA 1
ATOM 1773 C C . SER A 1 230 ? 0.736 11.144 13.686 1.00 91.69 230 SER A C 1
ATOM 1775 O O . SER A 1 230 ? 1.594 10.595 14.376 1.00 91.69 230 SER A O 1
ATOM 1777 N N . PHE A 1 231 ? 0.386 10.665 12.495 1.00 94.88 231 PHE A N 1
ATOM 1778 C CA . PHE A 1 231 ? 0.855 9.407 11.904 1.00 94.88 231 PHE A CA 1
ATOM 1779 C C . PHE A 1 231 ? 1.527 9.662 10.554 1.00 94.88 231 PHE A C 1
ATOM 1781 O O . PHE A 1 231 ? 0.898 10.187 9.639 1.00 94.88 231 PHE A O 1
ATOM 1788 N N . GLU A 1 232 ? 2.789 9.267 10.399 1.00 91.75 232 GLU A N 1
ATOM 1789 C CA . GLU A 1 232 ? 3.497 9.387 9.121 1.00 91.75 232 GLU A CA 1
ATOM 1790 C C . GLU A 1 232 ? 3.237 8.153 8.244 1.00 91.75 232 GLU A C 1
ATOM 1792 O O . 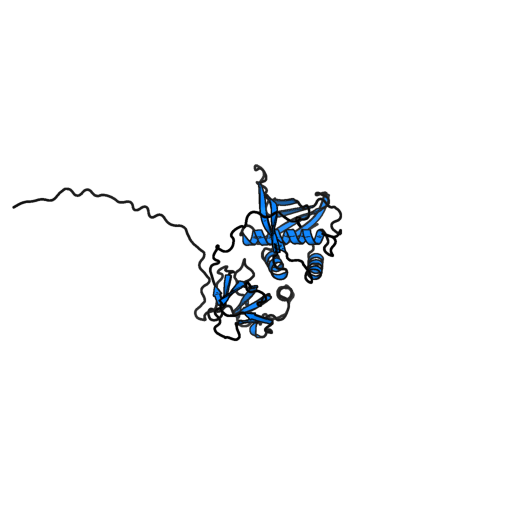GLU A 1 232 ? 3.545 7.022 8.629 1.00 91.75 232 GLU A O 1
ATOM 1797 N N . ILE A 1 233 ? 2.677 8.359 7.049 1.00 93.69 233 ILE A N 1
ATOM 1798 C CA . ILE A 1 233 ? 2.442 7.304 6.059 1.00 93.69 233 ILE A CA 1
ATOM 1799 C C . ILE A 1 233 ? 3.178 7.673 4.769 1.00 93.69 233 ILE A C 1
ATOM 1801 O O . ILE A 1 233 ? 2.744 8.516 3.983 1.00 93.69 233 ILE A O 1
ATOM 1805 N N . THR A 1 234 ? 4.307 7.008 4.519 1.00 88.00 234 THR A N 1
ATOM 1806 C CA . THR A 1 234 ? 5.019 7.146 3.240 1.00 88.00 234 THR A CA 1
ATOM 1807 C C . THR A 1 234 ? 4.242 6.475 2.104 1.00 88.00 234 THR A C 1
ATOM 1809 O O . THR A 1 234 ? 3.594 5.450 2.315 1.00 88.00 234 THR A O 1
ATOM 1812 N N . CYS A 1 235 ? 4.366 6.970 0.869 1.00 76.62 235 CYS A N 1
ATOM 1813 C CA . CYS A 1 235 ? 3.803 6.304 -0.312 1.00 76.62 235 CYS A CA 1
ATOM 1814 C C . CYS A 1 235 ? 4.314 4.863 -0.455 1.00 76.62 235 CYS A C 1
ATOM 1816 O O . CYS A 1 235 ? 3.576 3.971 -0.870 1.00 76.62 235 CYS A O 1
ATOM 1818 N N . ARG A 1 236 ? 5.570 4.611 -0.057 1.00 79.62 236 ARG A N 1
ATOM 1819 C CA . ARG A 1 236 ? 6.129 3.257 0.048 1.00 79.62 236 ARG A CA 1
ATOM 1820 C C . ARG A 1 236 ? 5.295 2.403 1.008 1.00 79.62 236 ARG A C 1
ATOM 1822 O O . ARG A 1 236 ? 4.800 1.365 0.585 1.00 79.62 236 ARG A O 1
ATOM 1829 N N . LEU A 1 237 ? 5.098 2.853 2.247 1.00 84.62 237 LEU A N 1
ATOM 1830 C CA . LEU A 1 237 ? 4.358 2.118 3.277 1.00 84.62 237 LEU A CA 1
ATOM 1831 C C . LEU A 1 237 ? 2.870 1.931 2.915 1.00 84.62 237 LEU A C 1
ATOM 1833 O O . LEU A 1 237 ? 2.336 0.835 3.081 1.00 84.62 237 LEU A O 1
ATOM 1837 N N . ALA A 1 238 ? 2.221 2.946 2.335 1.00 85.31 238 ALA A N 1
ATOM 1838 C CA . ALA A 1 238 ? 0.839 2.852 1.860 1.00 85.31 238 ALA A CA 1
ATOM 1839 C C . ALA A 1 238 ? 0.669 1.782 0.767 1.00 85.31 238 ALA A C 1
ATOM 1841 O O . ALA A 1 238 ? -0.179 0.895 0.877 1.00 85.31 238 ALA A O 1
ATOM 1842 N N . ASN A 1 239 ? 1.542 1.804 -0.246 1.00 76.94 239 ASN A N 1
ATOM 1843 C CA . ASN A 1 239 ? 1.557 0.810 -1.320 1.00 76.94 239 ASN A CA 1
ATOM 1844 C C . ASN A 1 239 ? 1.873 -0.609 -0.806 1.00 76.94 239 ASN A C 1
ATOM 1846 O O . ASN A 1 239 ? 1.361 -1.587 -1.350 1.00 76.94 239 ASN A O 1
ATOM 1850 N N . GLN A 1 240 ? 2.699 -0.739 0.239 1.00 74.00 240 GLN A N 1
ATOM 1851 C CA . GLN A 1 240 ? 2.997 -2.028 0.875 1.00 74.00 240 GLN A CA 1
ATOM 1852 C C . GLN A 1 240 ? 1.763 -2.628 1.559 1.00 74.00 240 GLN A C 1
ATOM 1854 O O . GLN A 1 240 ? 1.473 -3.805 1.355 1.00 74.00 240 GLN A O 1
ATOM 1859 N N . ILE A 1 241 ? 1.005 -1.828 2.314 1.00 86.94 241 ILE A N 1
ATOM 1860 C CA . ILE A 1 241 ? -0.238 -2.279 2.958 1.00 86.94 241 ILE A CA 1
ATOM 1861 C C . ILE A 1 241 ? -1.317 -2.618 1.920 1.00 86.94 241 ILE A C 1
ATOM 1863 O O . ILE A 1 241 ? -1.932 -3.682 2.015 1.00 86.94 241 ILE A O 1
ATOM 1867 N N . ALA A 1 242 ? -1.485 -1.794 0.881 1.00 81.50 242 ALA A N 1
ATOM 1868 C CA . ALA A 1 242 ? -2.391 -2.092 -0.230 1.00 81.50 242 ALA A CA 1
ATOM 1869 C C . ALA A 1 242 ? -2.061 -3.431 -0.920 1.00 81.50 242 ALA A C 1
ATOM 1871 O O . ALA A 1 242 ? -2.969 -4.191 -1.255 1.00 81.50 242 ALA A O 1
ATOM 1872 N N . SER A 1 243 ? -0.774 -3.764 -1.073 1.00 75.94 243 SER A N 1
ATOM 1873 C CA . SER A 1 243 ? -0.334 -5.055 -1.617 1.00 75.94 243 SER A CA 1
ATOM 1874 C C . SER A 1 243 ? -0.568 -6.223 -0.646 1.00 75.94 243 SER A C 1
ATOM 1876 O O . SER A 1 243 ? -1.110 -7.246 -1.059 1.00 75.94 243 SER A O 1
ATOM 1878 N N . ALA A 1 244 ? -0.211 -6.079 0.635 1.00 71.44 244 ALA A N 1
ATOM 1879 C CA . ALA A 1 244 ? -0.300 -7.156 1.627 1.00 71.44 244 ALA A CA 1
ATOM 1880 C C . ALA A 1 244 ? -1.747 -7.585 1.935 1.00 71.44 244 ALA A C 1
ATOM 1882 O O . ALA A 1 244 ? -2.035 -8.774 2.090 1.00 71.44 244 ALA A O 1
ATOM 1883 N N . TYR A 1 245 ? -2.671 -6.623 2.006 1.00 80.25 245 TYR A N 1
ATOM 1884 C CA . TYR A 1 245 ? -4.086 -6.888 2.283 1.00 80.25 245 TYR A CA 1
ATOM 1885 C C . TYR A 1 245 ? -4.909 -7.044 0.999 1.00 80.25 245 TYR A C 1
ATOM 1887 O O . TYR A 1 245 ? -5.924 -7.745 1.005 1.00 80.25 245 TYR A O 1
ATOM 1895 N N . GLY A 1 246 ? -4.446 -6.485 -0.121 1.00 77.44 246 GLY A N 1
ATOM 1896 C CA . GLY A 1 246 ? -5.209 -6.376 -1.359 1.00 77.44 246 GLY A CA 1
ATOM 1897 C C . GLY A 1 246 ? -6.301 -5.308 -1.262 1.00 77.44 246 GLY A C 1
ATOM 1898 O O . GLY A 1 246 ? -6.684 -4.880 -0.172 1.00 77.44 246 GLY A O 1
ATOM 1899 N N . LEU A 1 247 ? -6.835 -4.904 -2.413 1.00 84.12 247 LEU A N 1
ATOM 1900 C CA . LEU A 1 247 ? -7.895 -3.900 -2.505 1.00 84.12 247 LEU A CA 1
ATOM 1901 C C . LEU A 1 247 ? -9.243 -4.551 -2.839 1.00 84.12 247 LEU A C 1
ATOM 1903 O O . LEU A 1 247 ? -9.317 -5.477 -3.649 1.00 84.12 247 LEU A O 1
ATOM 1907 N N . GLY A 1 248 ? -10.294 -4.073 -2.181 1.00 78.88 248 GLY A N 1
ATOM 1908 C CA . GLY A 1 248 ? -11.689 -4.421 -2.420 1.00 78.88 248 GLY A CA 1
ATOM 1909 C C . GLY A 1 248 ? -12.378 -3.449 -3.382 1.00 78.88 248 GLY A C 1
ATOM 1910 O O . GLY A 1 248 ? -11.745 -2.792 -4.208 1.00 78.88 248 GLY A O 1
ATOM 1911 N N . LYS A 1 249 ? -13.707 -3.361 -3.274 1.00 82.38 249 LYS A N 1
ATOM 1912 C CA . LYS A 1 249 ? -14.526 -2.414 -4.042 1.00 82.38 249 LYS A CA 1
ATOM 1913 C C . LYS A 1 249 ? -14.218 -0.973 -3.611 1.00 82.38 249 LYS A C 1
ATOM 1915 O O . LYS A 1 249 ? -14.110 -0.708 -2.419 1.00 82.38 249 LYS A O 1
ATOM 1920 N N . SER A 1 250 ? -14.133 -0.042 -4.561 1.00 83.25 250 SER A N 1
ATOM 1921 C CA . SER A 1 250 ? -14.030 1.385 -4.237 1.00 83.25 250 SER A CA 1
ATOM 1922 C C . SER A 1 250 ? -15.289 1.931 -3.565 1.00 83.25 250 SER A C 1
ATOM 1924 O O . SER A 1 250 ? -16.408 1.633 -3.992 1.00 83.25 250 SER A O 1
ATOM 1926 N N . GLU A 1 251 ? -15.089 2.787 -2.566 1.00 84.81 251 GLU A N 1
ATOM 1927 C CA . GLU A 1 251 ? -16.136 3.562 -1.901 1.00 84.81 251 GLU A CA 1
ATOM 1928 C C . GLU A 1 251 ? -15.999 5.058 -2.245 1.00 84.81 251 GLU A C 1
ATOM 1930 O O . GLU A 1 251 ? -14.882 5.592 -2.209 1.00 84.81 251 GLU A O 1
ATOM 1935 N N . PRO A 1 252 ? -17.106 5.766 -2.547 1.00 86.00 252 PRO A N 1
ATOM 1936 C CA . PRO A 1 252 ? -17.082 7.215 -2.707 1.00 86.00 252 PRO A CA 1
ATOM 1937 C C . PRO A 1 252 ? -16.735 7.867 -1.365 1.00 86.00 252 PRO A C 1
ATOM 1939 O O . PRO A 1 252 ? -17.463 7.746 -0.380 1.00 86.00 252 PRO A O 1
ATOM 1942 N N . THR A 1 253 ? -15.594 8.543 -1.332 1.00 89.69 253 THR A N 1
ATOM 1943 C CA . THR A 1 253 ? -14.995 9.133 -0.138 1.00 89.69 253 THR A CA 1
ATOM 1944 C C . THR A 1 253 ? -14.874 10.636 -0.346 1.00 89.69 253 THR A C 1
ATOM 1946 O O . THR A 1 253 ? -14.192 11.083 -1.267 1.00 89.69 253 THR A O 1
ATOM 1949 N N . ASN A 1 254 ? -15.547 11.420 0.497 1.00 88.62 254 ASN A N 1
ATOM 1950 C CA . ASN A 1 254 ? -15.489 12.879 0.431 1.00 88.62 254 ASN A CA 1
ATOM 1951 C C . ASN A 1 254 ? -14.257 13.389 1.182 1.00 88.62 254 ASN A C 1
ATOM 1953 O O . ASN A 1 254 ? -14.076 13.074 2.359 1.00 88.62 254 ASN A O 1
ATOM 1957 N N . ILE A 1 255 ? -13.439 14.189 0.503 1.00 89.12 255 ILE A N 1
ATOM 1958 C CA . ILE A 1 255 ? -12.216 14.786 1.040 1.00 89.12 255 ILE A CA 1
ATOM 1959 C C . ILE A 1 255 ? -12.265 16.297 0.821 1.00 89.12 255 ILE A C 1
ATOM 1961 O O . ILE A 1 255 ? -12.501 16.760 -0.296 1.00 89.12 255 ILE A O 1
ATOM 1965 N N . THR A 1 256 ? -12.034 17.053 1.892 1.00 85.75 256 THR A N 1
ATOM 1966 C CA . THR A 1 256 ? -11.941 18.516 1.864 1.00 85.75 256 THR A CA 1
ATOM 1967 C C . THR A 1 256 ? -10.504 18.942 1.584 1.00 85.75 256 THR A C 1
ATOM 1969 O O . THR A 1 256 ? -9.614 18.710 2.396 1.00 85.75 256 THR A O 1
ATOM 1972 N N . PHE A 1 257 ? -10.271 19.608 0.464 1.00 78.00 257 PHE A N 1
ATOM 1973 C CA . PHE A 1 257 ? -8.993 20.223 0.133 1.00 78.00 257 PHE A CA 1
ATOM 1974 C C . PHE A 1 257 ? -9.030 21.694 0.544 1.00 78.00 257 PHE A C 1
ATOM 1976 O O . PHE A 1 257 ? -9.897 22.451 0.101 1.00 78.00 257 PHE A O 1
ATOM 1983 N N . SER A 1 258 ? -8.098 22.093 1.404 1.00 75.12 258 SER A N 1
ATOM 1984 C CA . SER A 1 258 ? -7.859 23.498 1.717 1.00 75.12 258 SER A CA 1
ATOM 1985 C C . SER A 1 258 ? -7.434 24.259 0.462 1.00 75.12 258 SER A C 1
ATOM 1987 O O . SER A 1 258 ? -6.750 23.724 -0.412 1.00 75.12 258 SER A O 1
ATOM 1989 N N . ALA A 1 259 ? -7.849 25.519 0.380 1.00 60.00 259 ALA A N 1
ATOM 1990 C CA . ALA A 1 259 ? -7.533 26.419 -0.724 1.00 60.00 259 ALA A CA 1
ATOM 1991 C C . ALA A 1 259 ? -6.651 27.604 -0.269 1.00 60.00 259 ALA A C 1
ATOM 1993 O O . ALA A 1 259 ? -6.596 28.631 -0.948 1.00 60.00 259 ALA A O 1
ATOM 1994 N N . GLY A 1 260 ? -5.973 27.455 0.878 1.00 55.25 260 GLY A N 1
ATOM 1995 C CA . GLY A 1 260 ? -5.171 28.501 1.516 1.00 55.25 260 GLY A CA 1
ATOM 1996 C C . GLY A 1 260 ? -6.012 29.653 2.082 1.00 55.25 260 GLY A C 1
ATOM 1997 O O . GLY A 1 260 ? -7.242 29.620 2.049 1.00 55.25 260 GLY A O 1
ATOM 1998 N N . GLU A 1 261 ? -5.339 30.700 2.566 1.00 49.84 261 GLU A N 1
ATOM 1999 C CA . GLU A 1 261 ? -5.929 31.814 3.339 1.00 49.84 261 GLU A CA 1
ATOM 2000 C C . GLU A 1 261 ? -7.097 32.565 2.662 1.00 49.84 261 GLU A C 1
ATOM 2002 O O . GLU A 1 261 ? -7.862 33.252 3.336 1.00 49.84 261 GLU A O 1
ATOM 2007 N N . ILE A 1 262 ? -7.232 32.472 1.334 1.00 47.38 262 ILE A N 1
ATOM 2008 C CA . ILE A 1 262 ? -8.145 33.305 0.524 1.00 47.38 262 ILE A CA 1
ATOM 2009 C C . ILE A 1 262 ? -9.194 32.454 -0.227 1.00 47.38 262 ILE A C 1
ATOM 2011 O O . ILE A 1 262 ? -10.147 32.981 -0.805 1.00 47.38 262 ILE A O 1
ATOM 2015 N N . GLY A 1 263 ? -9.047 31.126 -0.237 1.00 57.59 263 GLY A N 1
ATOM 2016 C CA . GLY A 1 263 ? -9.908 30.222 -0.997 1.00 57.59 263 GLY A CA 1
ATOM 2017 C C . GLY A 1 263 ? -11.029 29.589 -0.167 1.00 57.59 263 GLY A C 1
ATOM 2018 O O . GLY A 1 263 ? -10.909 29.387 1.039 1.00 57.59 263 GLY A O 1
ATOM 2019 N N . ARG A 1 264 ? -12.134 29.207 -0.821 1.00 64.75 264 ARG A N 1
ATOM 2020 C CA . ARG A 1 264 ? -13.124 28.309 -0.200 1.00 64.75 264 ARG A CA 1
ATOM 2021 C C . ARG A 1 264 ? -12.606 26.867 -0.269 1.00 64.75 264 ARG A C 1
ATOM 2023 O O . ARG A 1 264 ? -12.177 26.478 -1.355 1.00 64.75 264 ARG A O 1
ATOM 2030 N N . PRO A 1 265 ? -12.691 26.070 0.813 1.00 72.50 265 PRO A N 1
ATOM 2031 C CA . PRO A 1 265 ? -12.338 24.656 0.762 1.00 72.50 265 PRO A CA 1
ATOM 2032 C C . PRO A 1 265 ? -13.152 23.906 -0.299 1.00 72.50 265 PRO A C 1
ATOM 2034 O O . PRO A 1 265 ? -14.369 24.082 -0.397 1.00 72.50 265 PRO A O 1
ATOM 2037 N N . ASP A 1 266 ? -12.476 23.067 -1.078 1.00 77.25 266 ASP A N 1
ATOM 2038 C CA . ASP A 1 266 ? -13.055 22.279 -2.167 1.00 77.25 266 ASP A CA 1
ATOM 2039 C C . ASP A 1 266 ? -13.324 20.847 -1.685 1.00 77.25 266 ASP A C 1
ATOM 2041 O O . ASP A 1 266 ? -12.415 20.166 -1.215 1.00 77.25 266 ASP A O 1
ATOM 2045 N N . VAL A 1 267 ? -14.569 20.374 -1.775 1.00 81.56 267 VAL A N 1
ATOM 2046 C CA . VAL A 1 267 ? -14.945 19.024 -1.325 1.00 81.56 267 VAL A CA 1
ATOM 2047 C C . VAL A 1 267 ? -15.083 18.108 -2.532 1.00 81.56 267 VAL A C 1
ATOM 2049 O O . VAL A 1 267 ? -16.057 18.187 -3.281 1.00 81.56 267 VAL A O 1
ATOM 2052 N N . ARG A 1 268 ? -14.128 17.189 -2.693 1.00 78.88 268 ARG A N 1
ATOM 2053 C CA . ARG A 1 268 ? -14.105 16.224 -3.800 1.00 78.88 268 ARG A CA 1
ATOM 2054 C C . ARG A 1 268 ? -14.565 14.857 -3.324 1.00 78.88 268 ARG A C 1
ATOM 2056 O O . ARG A 1 268 ? -14.113 14.379 -2.287 1.00 78.88 268 ARG A O 1
ATOM 2063 N N . SER A 1 269 ? -15.423 14.208 -4.107 1.00 84.50 269 SER A N 1
ATOM 2064 C CA . SER A 1 269 ? -15.800 12.809 -3.892 1.00 84.50 269 SER A CA 1
ATOM 2065 C C . SER A 1 269 ? -14.931 11.913 -4.773 1.00 84.50 269 SER A C 1
ATOM 2067 O O . SER A 1 269 ? -14.991 12.004 -5.999 1.00 84.50 269 SER A O 1
ATOM 2069 N N . LEU A 1 270 ? -14.091 11.082 -4.155 1.00 83.31 270 LEU A N 1
ATOM 2070 C CA . LEU A 1 270 ? -13.124 10.215 -4.832 1.00 83.31 270 LEU A CA 1
ATOM 2071 C C . LEU A 1 270 ? -13.487 8.743 -4.605 1.00 83.31 270 LEU A C 1
ATOM 2073 O O . LEU A 1 270 ? -13.834 8.351 -3.495 1.00 83.31 270 LEU A O 1
ATOM 2077 N N . ASN A 1 271 ? -13.397 7.909 -5.642 1.00 83.94 271 ASN A N 1
ATOM 2078 C CA . ASN A 1 271 ? -13.722 6.479 -5.558 1.00 83.94 271 ASN A CA 1
ATOM 2079 C C . ASN A 1 271 ? -12.517 5.671 -5.052 1.00 83.94 271 ASN A C 1
ATOM 2081 O O . ASN A 1 271 ? -11.818 5.018 -5.830 1.00 83.94 271 ASN A O 1
ATOM 2085 N N . ILE A 1 272 ? -12.284 5.711 -3.742 1.00 86.19 272 ILE A N 1
ATOM 2086 C CA . ILE A 1 272 ? -11.084 5.157 -3.108 1.00 86.19 272 ILE A CA 1
ATOM 2087 C C . ILE A 1 272 ? -11.256 3.645 -2.874 1.00 86.19 272 ILE A C 1
ATOM 2089 O O . ILE A 1 272 ? -12.217 3.247 -2.210 1.00 86.19 272 ILE A O 1
ATOM 2093 N N . PRO A 1 273 ? -10.361 2.785 -3.402 1.00 84.81 273 PRO A N 1
ATOM 2094 C CA . PRO A 1 273 ? -10.358 1.350 -3.118 1.00 84.81 273 PRO A CA 1
ATOM 2095 C C . PRO A 1 273 ? -10.114 1.071 -1.631 1.00 84.81 273 PRO A C 1
ATOM 2097 O O . PRO A 1 273 ? -9.124 1.544 -1.075 1.00 84.81 273 PRO A O 1
ATOM 2100 N N . ILE A 1 274 ? -10.981 0.275 -1.001 1.00 88.75 274 ILE A N 1
ATOM 2101 C CA . ILE A 1 274 ? -10.819 -0.107 0.411 1.00 88.75 274 ILE A CA 1
ATOM 2102 C C . ILE A 1 274 ? -9.841 -1.273 0.582 1.00 88.75 274 ILE A C 1
ATOM 2104 O O . ILE A 1 274 ? -9.712 -2.109 -0.314 1.00 88.75 274 ILE A O 1
ATOM 2108 N N . LEU A 1 275 ? -9.183 -1.388 1.734 1.00 87.94 275 LEU A N 1
ATOM 2109 C CA . LEU A 1 275 ? -8.335 -2.539 2.047 1.00 87.94 275 LEU A CA 1
ATOM 2110 C C . LEU A 1 275 ? -9.198 -3.780 2.306 1.00 87.94 275 LEU A C 1
ATOM 2112 O O . LEU A 1 275 ? -10.147 -3.758 3.089 1.00 87.94 275 LEU A O 1
ATOM 2116 N N . ASN A 1 276 ? -8.845 -4.909 1.691 1.00 87.56 276 ASN A N 1
ATOM 2117 C CA . ASN A 1 276 ? -9.542 -6.179 1.893 1.00 87.56 276 ASN A CA 1
ATOM 2118 C C . ASN A 1 276 ? -9.106 -6.858 3.210 1.00 87.56 276 ASN A C 1
ATOM 2120 O O . ASN A 1 276 ? -8.431 -7.892 3.216 1.00 87.56 276 ASN A O 1
ATOM 2124 N N . ILE A 1 277 ? -9.501 -6.263 4.337 1.00 86.44 277 ILE A N 1
ATOM 2125 C CA . ILE A 1 277 ? -9.239 -6.744 5.701 1.00 86.44 277 ILE A CA 1
ATOM 2126 C C . ILE A 1 277 ? -10.370 -7.697 6.123 1.00 86.44 277 ILE A C 1
ATOM 2128 O O . ILE A 1 277 ? -11.215 -7.382 6.960 1.00 86.44 277 ILE A O 1
ATOM 2132 N N . THR A 1 278 ? -10.411 -8.877 5.506 1.00 83.38 278 THR A N 1
ATOM 2133 C CA . THR A 1 278 ? -11.421 -9.914 5.773 1.00 83.38 278 THR A CA 1
ATOM 2134 C C . THR A 1 278 ? -10.781 -11.251 6.154 1.00 83.38 278 THR A C 1
ATOM 2136 O O . THR A 1 278 ? -9.590 -11.472 5.935 1.00 83.38 278 THR A O 1
ATOM 2139 N N . GLY A 1 279 ? -11.566 -12.137 6.777 1.00 84.00 279 GLY A N 1
ATOM 2140 C CA . GLY A 1 279 ? -11.138 -13.489 7.146 1.00 84.00 279 GLY A CA 1
ATOM 2141 C C . GLY A 1 279 ? -9.877 -13.531 8.021 1.00 84.00 279 GLY A C 1
ATOM 2142 O O . GLY A 1 279 ? -9.798 -12.884 9.068 1.00 84.00 279 GLY A O 1
ATOM 2143 N N . ASP A 1 280 ? -8.885 -14.299 7.575 1.00 81.38 280 ASP A N 1
ATOM 2144 C CA . ASP A 1 280 ? -7.586 -14.522 8.224 1.00 81.38 280 ASP A CA 1
ATOM 2145 C C . ASP A 1 280 ? -6.684 -13.274 8.278 1.00 81.38 280 ASP A C 1
ATOM 2147 O O . ASP A 1 280 ? -5.733 -13.223 9.061 1.00 81.38 280 ASP A O 1
ATOM 2151 N N . LYS A 1 281 ? -7.003 -12.226 7.508 1.00 83.25 281 LYS A N 1
ATOM 2152 C CA . LYS A 1 281 ? -6.278 -10.946 7.534 1.00 83.25 281 LYS A CA 1
ATOM 2153 C C . LYS A 1 281 ? -6.667 -10.054 8.711 1.00 83.25 281 LYS A C 1
ATOM 2155 O O . LYS A 1 281 ? -5.876 -9.197 9.098 1.00 83.25 281 LYS A O 1
ATOM 2160 N N . VAL A 1 282 ? -7.846 -10.250 9.311 1.00 84.38 282 VAL A N 1
ATOM 2161 C CA . VAL A 1 282 ? -8.336 -9.407 10.421 1.00 84.38 282 VAL A CA 1
ATOM 2162 C C . VAL A 1 282 ? -7.376 -9.407 11.627 1.00 84.38 282 VAL A C 1
ATOM 2164 O O . VAL A 1 282 ? -7.028 -8.319 12.087 1.00 84.38 282 VAL A O 1
ATOM 2167 N N . PRO A 1 283 ? -6.870 -10.556 12.130 1.00 71.12 283 PRO A N 1
ATOM 2168 C CA . PRO A 1 283 ? -5.881 -10.559 13.210 1.00 71.12 283 PRO A CA 1
ATOM 2169 C C . PRO A 1 283 ? -4.562 -9.879 12.820 1.00 71.12 283 PRO A C 1
ATOM 2171 O O . PRO A 1 283 ? -4.017 -9.127 13.623 1.00 71.12 283 PRO A O 1
ATOM 2174 N N . ARG A 1 284 ? -4.078 -10.092 11.585 1.00 78.06 284 ARG A N 1
ATOM 2175 C CA . ARG A 1 284 ? -2.840 -9.470 11.078 1.00 78.06 284 ARG A CA 1
ATOM 2176 C C . ARG A 1 284 ? -2.939 -7.946 11.062 1.00 78.06 284 ARG A C 1
ATOM 2178 O O . ARG A 1 284 ? -2.004 -7.279 11.499 1.00 78.06 284 ARG A O 1
ATOM 2185 N N . TRP A 1 285 ? -4.080 -7.411 10.625 1.00 90.69 285 TRP A N 1
ATOM 2186 C CA . TRP A 1 285 ? -4.323 -5.970 10.617 1.00 90.69 285 TRP A CA 1
ATOM 2187 C C . TRP A 1 285 ? -4.319 -5.385 12.030 1.00 90.69 285 TRP A C 1
ATOM 2189 O O . TRP A 1 285 ? -3.645 -4.391 12.278 1.00 90.69 285 TRP A O 1
ATOM 2199 N N . ILE A 1 286 ? -4.991 -6.043 12.980 1.00 82.44 286 ILE A N 1
ATOM 2200 C CA . ILE A 1 286 ? -5.007 -5.617 14.388 1.00 82.44 286 ILE A CA 1
ATOM 2201 C C . ILE A 1 286 ? -3.580 -5.581 14.962 1.00 82.44 286 ILE A C 1
ATOM 2203 O O . ILE A 1 286 ? -3.208 -4.597 15.599 1.00 82.44 286 ILE A O 1
ATOM 2207 N N . THR A 1 287 ? -2.755 -6.602 14.704 1.00 79.31 287 THR A N 1
ATOM 2208 C CA . THR A 1 287 ? -1.347 -6.623 15.142 1.00 79.31 287 THR A CA 1
ATOM 2209 C C . THR A 1 287 ? -0.516 -5.515 14.487 1.00 79.31 287 THR A C 1
ATOM 2211 O O . THR A 1 287 ? 0.266 -4.861 15.176 1.00 79.31 287 THR A O 1
ATOM 2214 N N . PHE A 1 288 ? -0.705 -5.247 13.190 1.00 86.75 288 PHE A N 1
ATOM 2215 C CA . PHE A 1 288 ? -0.052 -4.121 12.513 1.00 86.75 288 PHE A CA 1
ATOM 2216 C C . PHE A 1 288 ? -0.431 -2.779 13.158 1.00 86.75 288 PHE A C 1
ATOM 2218 O O . PHE A 1 288 ? 0.447 -2.009 13.542 1.00 86.75 288 PHE A O 1
ATOM 2225 N N . VAL A 1 289 ? -1.728 -2.527 13.355 1.00 89.31 289 VAL A N 1
ATOM 2226 C CA . VAL A 1 289 ? -2.241 -1.286 13.953 1.00 89.31 289 VAL A CA 1
ATOM 2227 C C . VAL A 1 289 ? -1.786 -1.103 15.409 1.00 89.31 289 VAL A C 1
ATOM 2229 O O . VAL A 1 289 ? -1.579 0.023 15.852 1.00 89.31 289 VAL A O 1
ATOM 2232 N N . GLN A 1 290 ? -1.579 -2.187 16.162 1.00 81.19 290 GLN A N 1
ATOM 2233 C CA . GLN A 1 290 ? -0.988 -2.120 17.505 1.00 81.19 290 GLN A CA 1
ATOM 2234 C C . GLN A 1 290 ? 0.480 -1.655 17.484 1.00 81.19 290 GLN A C 1
ATOM 2236 O O . GLN A 1 290 ? 0.893 -0.923 18.386 1.00 81.19 290 GLN A O 1
ATOM 2241 N N . GLY A 1 291 ? 1.253 -2.036 16.461 1.00 75.75 291 GLY A N 1
ATOM 2242 C CA . GLY A 1 291 ? 2.629 -1.568 16.257 1.00 75.75 291 GLY A CA 1
ATOM 2243 C C . GLY A 1 291 ? 2.733 -0.175 15.620 1.00 75.75 291 GLY A C 1
ATOM 2244 O O . GLY A 1 291 ? 3.712 0.531 15.854 1.00 75.75 291 GLY A O 1
ATOM 2245 N N . PHE A 1 292 ? 1.729 0.244 14.846 1.00 86.81 292 PHE A N 1
ATOM 2246 C CA . PHE A 1 292 ? 1.700 1.536 14.159 1.00 86.81 292 PHE A CA 1
ATOM 2247 C C . PHE A 1 292 ? 1.268 2.671 15.107 1.00 86.81 292 PHE A C 1
ATOM 2249 O O . PHE A 1 292 ? 0.098 3.049 15.190 1.00 86.81 292 PHE A O 1
ATOM 2256 N N . GLN A 1 293 ? 2.235 3.181 15.871 1.00 83.25 293 GLN A N 1
ATOM 2257 C CA . GLN A 1 293 ? 2.053 4.269 16.835 1.00 83.25 293 GLN A CA 1
ATOM 2258 C C . GLN A 1 293 ? 2.236 5.656 16.189 1.00 83.25 293 GLN A C 1
ATOM 2260 O O . GLN A 1 293 ? 2.986 5.781 15.219 1.00 83.25 293 GLN A O 1
ATOM 2265 N N . PRO A 1 294 ? 1.592 6.710 16.726 1.00 85.19 294 PRO A N 1
ATOM 2266 C CA . PRO A 1 294 ? 1.784 8.069 16.237 1.00 85.19 294 PRO A CA 1
ATOM 2267 C C . PRO A 1 294 ? 3.200 8.580 16.539 1.00 85.19 294 PRO A C 1
ATOM 2269 O O . PRO A 1 294 ? 3.764 8.297 17.597 1.00 85.19 294 PRO A O 1
ATOM 2272 N N . VAL A 1 295 ? 3.748 9.388 15.630 1.00 80.50 295 VAL A N 1
ATOM 2273 C CA . VAL A 1 295 ? 5.065 10.036 15.764 1.00 80.50 295 VAL A CA 1
ATOM 2274 C C . VAL A 1 295 ? 5.044 11.238 16.717 1.00 80.50 295 VAL A C 1
ATOM 2276 O O . VAL A 1 295 ? 6.094 11.636 17.219 1.00 80.50 295 VAL A O 1
ATOM 2279 N N . ARG A 1 296 ? 3.863 11.821 16.975 1.00 75.00 296 ARG A N 1
ATOM 2280 C CA . ARG A 1 296 ? 3.618 12.918 17.935 1.00 75.00 296 ARG A CA 1
ATOM 2281 C C . ARG A 1 296 ? 2.223 12.780 18.560 1.00 75.00 296 ARG A C 1
ATOM 2283 O O . ARG A 1 296 ? 1.334 12.217 17.925 1.00 75.00 296 ARG A O 1
ATOM 2290 N N . ARG A 1 297 ? 2.030 13.293 19.775 1.00 59.75 297 ARG A N 1
ATOM 2291 C CA . ARG A 1 297 ? 0.744 13.403 20.491 1.00 59.75 297 ARG A CA 1
ATOM 2292 C C . ARG A 1 297 ? 0.647 14.770 21.159 1.00 59.75 297 ARG A C 1
ATOM 2294 O O . ARG A 1 297 ? 1.735 15.320 21.433 1.00 59.75 297 ARG A O 1
#

Secondary structure (DSSP, 8-state):
-----------------------PPPPPPP-TTSB--S-----EEEE----TT-EEEE-SS-HHHHT-TT------GGGS-EEEEE-TT-EEEEE-TTT-PPEE-TTS-EEEEEEEESSTT---SEEEE-BTTTEEE----STT-------------PPP-EEEEETTEEEEE-S-S--SSBSTTSS-BHHHHHHHHHHHHHHHHHHTT-SSSEEEEEEEETTTTEEEEEEEEEHHHHHHHHHHH-EEEEEEEEEEEP--TTSPPEEEEEEEEEE---TTHHHHHHHHHHH---SB-

Foldseek 3Di:
DDDDDDDDDDDDDPPPPDPPPPDDQDFQDADPQQARADQRQAWKKFWQAPPQQAFFFFDQDFVVQVPDPPNPDAQARVPGDRPFGDHGGWMFTFPPNLGSGFDQGPVGFGWTAGLGTPDPPHDHRGITGRGNNTMGGDDDDPVPPDDDDDDDDDDDLDADWAWEDDPQAIEIEHQAPQQQPDRPPDPDGVLLQSVQVQLQVQLVCVVVVNDPQTHKYFYYYNRRPRGQAIFTDGNNNSSVQCSVQPWDFFDFDWYWYDPPPPDDTDIDTDRTTGGNCDDPNVVVSVVVSVVRGHPGD

pLDDT: mean 76.81, std 18.9, range [24.2, 97.81]

Sequence (297 aa):
MLQELKTISLATLLVLGTATVGSTAPLPSPNNQGDYIGRAYHSYWEVVDPDPKGLNCRMNSSFEEFMRVDNPTPFNVFNWPVIGVLKQGQRFESFPGNAGVTFRDTRGLPWLFVGKNYATGAAQGCFIRANSQFVKPIQMSPTRVQPQTNQPLASSTALPMKLGFDEGFGSIVVPESDTRASAYGGRLRRYDVHIAKMFEVTHFMCQEGTLTPGITWNYEAGGGTINMGSFEITCRLANQIASAYGLGKSEPTNITFSAGEIGRPDVRSLNIPILNITGDKVPRWITFVQGFQPVRR